Protein AF-A0A914YSK0-F1 (afdb_monomer_lite)

Secondary structure (DSSP, 8-state):
-PPP--S------TTSHHHHHHHHHHHHHHHHHIIIIIHHHHHHHSTT--HHHHHHH-S-------TTTSPP-PPPTT----------HHHHHTTT--HHHHHHHT-TT-S-EEEEE--SS--GGGS-HHHHHHHHHHHHT-TTSEEEEE-SSSPPS---TTEEEES---HHHHHTSTTEEEEEE---HHHHHHHHHTT--EEE---STTHHHHHHHHHHTTSEEE--TTT--HHHHHHHHHT--

Structure (mmCIF, N/CA/C/O backbone):
data_AF-A0A914YSK0-F1
#
_entry.id   AF-A0A914YSK0-F1
#
loop_
_atom_site.group_PDB
_atom_site.id
_atom_site.type_symbol
_atom_site.label_atom_id
_atom_site.label_alt_id
_atom_site.label_comp_id
_atom_site.label_asym_id
_atom_site.label_entity_id
_atom_site.label_seq_id
_atom_site.pdbx_PDB_ins_code
_atom_site.Cartn_x
_atom_site.Cartn_y
_atom_site.Cartn_z
_atom_site.occupancy
_atom_site.B_iso_or_equiv
_atom_site.auth_seq_id
_atom_site.auth_comp_id
_atom_site.auth_asym_id
_atom_site.auth_atom_id
_atom_site.pdbx_PDB_model_num
ATOM 1 N N . MET A 1 1 ? -20.422 -3.270 -6.408 1.00 36.59 1 MET A N 1
ATOM 2 C CA . MET A 1 1 ? -19.528 -2.720 -7.447 1.00 36.59 1 MET A CA 1
ATOM 3 C C . MET A 1 1 ? -20.382 -1.898 -8.394 1.00 36.59 1 MET A C 1
ATOM 5 O O . MET A 1 1 ? -21.322 -2.448 -8.953 1.00 36.59 1 MET A O 1
ATOM 9 N N . GLY A 1 2 ? -20.148 -0.587 -8.476 1.00 32.75 2 GLY A N 1
ATOM 10 C CA . GLY A 1 2 ? -20.774 0.246 -9.508 1.00 32.75 2 GLY A CA 1
ATOM 11 C C . GLY A 1 2 ? -20.190 -0.074 -10.890 1.00 32.75 2 GLY A C 1
ATOM 12 O O . GLY A 1 2 ? -19.139 -0.718 -10.956 1.00 32.75 2 GLY A O 1
ATOM 13 N N . PRO A 1 3 ? -20.854 0.330 -11.986 1.00 29.05 3 PRO A N 1
ATOM 14 C CA . PRO A 1 3 ? -20.294 0.174 -13.320 1.00 29.05 3 PRO A CA 1
ATOM 15 C C . PRO A 1 3 ? -18.962 0.925 -13.407 1.00 29.05 3 PRO A C 1
ATOM 17 O O . PRO A 1 3 ? -18.847 2.067 -12.959 1.00 29.05 3 PRO A O 1
ATOM 20 N N . ILE A 1 4 ? -17.954 0.256 -13.968 1.00 39.31 4 ILE A N 1
ATOM 21 C CA . ILE A 1 4 ? -16.686 0.867 -14.372 1.00 39.31 4 ILE A CA 1
ATOM 22 C C . ILE A 1 4 ? -17.043 2.077 -15.251 1.00 39.31 4 ILE A C 1
ATOM 24 O O . ILE A 1 4 ? -17.824 1.892 -16.189 1.00 39.31 4 ILE A O 1
ATOM 28 N N . PRO A 1 5 ? -16.543 3.296 -14.966 1.00 33.50 5 PRO A N 1
ATOM 29 C CA . PRO A 1 5 ? -16.876 4.471 -15.759 1.00 33.50 5 PRO A CA 1
ATOM 30 C C . PRO A 1 5 ? -16.541 4.221 -17.229 1.00 33.50 5 PRO A C 1
ATOM 32 O O . PRO A 1 5 ? -15.383 4.027 -17.600 1.00 33.50 5 PRO A O 1
ATOM 35 N N . SER A 1 6 ? -17.570 4.192 -18.068 1.00 42.53 6 SER A N 1
ATOM 36 C CA . SER A 1 6 ? -17.430 4.134 -19.512 1.00 42.53 6 SER A CA 1
ATOM 37 C C . SER A 1 6 ? -17.257 5.554 -20.033 1.00 42.53 6 SER A C 1
ATOM 39 O O . SER A 1 6 ? -18.239 6.144 -20.455 1.00 42.53 6 SER A O 1
ATOM 41 N N . GLU A 1 7 ? -16.051 6.122 -19.973 1.00 40.47 7 GLU A N 1
ATOM 42 C CA . GLU A 1 7 ? -15.646 7.199 -20.891 1.00 40.47 7 GLU A CA 1
ATOM 43 C C . GLU A 1 7 ? -14.148 7.540 -20.780 1.00 40.47 7 GLU A C 1
ATOM 45 O O . GLU A 1 7 ? -13.589 7.647 -19.694 1.00 40.47 7 GLU A O 1
ATOM 50 N N . SER A 1 8 ? -13.530 7.672 -21.962 1.00 38.69 8 SER A N 1
ATOM 51 C CA . SER A 1 8 ? -12.119 7.960 -22.288 1.00 38.69 8 SER A CA 1
ATOM 52 C C . SER A 1 8 ? -11.059 6.915 -21.912 1.00 38.69 8 SER A C 1
ATOM 54 O O . SER A 1 8 ? -10.026 7.230 -21.322 1.00 38.69 8 SER A O 1
ATOM 56 N N . THR A 1 9 ? -11.243 5.662 -22.318 1.00 45.12 9 THR A N 1
ATOM 57 C CA . THR A 1 9 ? -10.133 4.706 -22.327 1.00 45.12 9 THR A CA 1
ATOM 58 C C . THR A 1 9 ? -9.352 4.795 -23.642 1.00 45.12 9 THR A C 1
ATOM 60 O O . THR A 1 9 ? -9.536 4.006 -24.571 1.00 45.12 9 THR A O 1
ATOM 63 N N . ASP A 1 10 ? -8.426 5.755 -23.717 1.00 50.03 10 ASP A N 1
ATOM 64 C CA . ASP A 1 10 ? -7.302 5.714 -24.664 1.00 50.03 10 ASP A CA 1
ATOM 65 C C . ASP A 1 10 ? -6.327 4.592 -24.252 1.00 50.03 10 ASP A C 1
ATOM 67 O O . ASP A 1 10 ? -5.199 4.805 -23.798 1.00 50.03 10 ASP A O 1
ATOM 71 N N . PHE A 1 11 ? -6.796 3.347 -24.351 1.00 59.34 11 PHE A N 1
ATOM 72 C CA . PHE A 1 11 ? -5.918 2.185 -24.370 1.00 59.34 11 PHE A CA 1
ATOM 73 C C . PHE A 1 11 ? -5.111 2.201 -25.668 1.00 59.34 11 PHE A C 1
ATOM 75 O O . PHE A 1 11 ? -5.632 2.568 -26.723 1.00 59.34 11 PHE A O 1
ATOM 82 N N . TYR A 1 12 ? -3.846 1.788 -25.577 1.00 57.53 12 TYR A N 1
ATOM 83 C CA . TYR A 1 12 ? -2.952 1.635 -26.721 1.00 57.53 12 TYR A CA 1
ATOM 84 C C . TYR A 1 12 ? -3.636 0.825 -27.831 1.00 57.53 12 TYR A C 1
ATOM 86 O O . TYR A 1 12 ? -4.081 -0.303 -27.602 1.00 57.53 12 TYR A O 1
ATOM 94 N N . LYS A 1 13 ? -3.726 1.395 -29.037 1.00 68.25 13 LYS A N 1
ATOM 95 C CA . LYS A 1 13 ? -4.265 0.718 -30.219 1.00 68.25 13 LYS A CA 1
ATOM 96 C C . LYS A 1 13 ? -3.113 0.411 -31.173 1.00 68.25 13 LYS A C 1
ATOM 98 O O . LYS A 1 13 ? -2.680 1.314 -31.888 1.00 68.25 13 LYS A O 1
ATOM 103 N N . PRO A 1 14 ? -2.660 -0.854 -31.284 1.00 67.19 14 PRO A N 1
ATOM 104 C CA . PRO A 1 14 ? -1.522 -1.210 -32.135 1.00 67.19 14 PRO A CA 1
ATOM 105 C C . PRO A 1 14 ? -1.744 -0.875 -33.613 1.00 67.19 14 PRO A C 1
ATOM 107 O O . PRO A 1 14 ? -0.781 -0.722 -34.356 1.00 67.19 14 PRO A O 1
ATOM 110 N N . SER A 1 15 ? -2.994 -0.715 -34.060 1.00 76.25 15 SER A N 1
ATOM 111 C CA . SER A 1 15 ? -3.331 -0.261 -35.413 1.00 76.25 15 SER A CA 1
ATOM 112 C C . SER A 1 15 ? -2.999 1.217 -35.663 1.00 76.25 15 SER A C 1
ATOM 114 O O . SER A 1 15 ? -2.690 1.585 -36.799 1.00 76.25 15 SER A O 1
ATOM 116 N N . LYS A 1 16 ? -2.979 2.064 -34.628 1.00 83.44 16 LYS A N 1
ATOM 117 C CA . LYS A 1 16 ? -2.664 3.491 -34.742 1.00 83.44 16 LYS A CA 1
ATOM 118 C C . LYS A 1 16 ? -1.154 3.718 -34.781 1.00 83.44 16 LYS A C 1
ATOM 120 O O . LYS A 1 16 ? -0.419 3.294 -33.898 1.00 83.44 16 LYS A O 1
ATOM 125 N N . PHE A 1 17 ? -0.693 4.442 -35.798 1.00 85.25 17 PHE A N 1
ATOM 126 C CA . PHE A 1 17 ? 0.726 4.770 -35.961 1.00 85.25 17 PHE A CA 1
ATOM 127 C C . PHE A 1 17 ? 1.299 5.564 -34.779 1.00 85.25 17 PHE A C 1
ATOM 129 O O . PHE A 1 17 ? 2.361 5.214 -34.276 1.00 85.25 17 PHE A O 1
ATOM 136 N N . PHE A 1 18 ? 0.592 6.598 -34.315 1.00 83.50 18 PHE A N 1
ATOM 137 C CA . PHE A 1 18 ? 1.086 7.451 -33.233 1.00 83.50 18 PHE A CA 1
ATOM 138 C C . PHE A 1 18 ? 1.189 6.713 -31.895 1.00 83.50 18 PHE A C 1
ATOM 140 O O . PHE A 1 18 ? 2.172 6.906 -31.190 1.00 83.50 18 PHE A O 1
ATOM 147 N N . ASP A 1 19 ? 0.263 5.802 -31.590 1.00 74.56 19 ASP A N 1
ATOM 148 C CA . ASP A 1 19 ? 0.350 4.949 -30.398 1.00 74.56 19 ASP A CA 1
ATOM 149 C C . ASP A 1 19 ? 1.608 4.064 -30.452 1.00 74.56 19 ASP A C 1
ATOM 151 O O . ASP A 1 19 ? 2.325 3.943 -29.458 1.00 74.56 19 ASP A O 1
ATOM 155 N N . ARG A 1 20 ? 1.933 3.496 -31.627 1.00 81.00 20 ARG A N 1
ATOM 156 C CA . ARG A 1 20 ? 3.181 2.736 -31.829 1.00 81.00 20 ARG A CA 1
ATOM 157 C C . ARG A 1 20 ? 4.425 3.611 -31.677 1.00 81.00 20 ARG A C 1
ATOM 159 O O . ARG A 1 20 ? 5.399 3.166 -31.080 1.00 81.00 20 ARG A O 1
ATOM 166 N N . LEU A 1 21 ? 4.397 4.835 -32.203 1.00 80.88 21 LEU A N 1
ATOM 167 C CA . LEU A 1 21 ? 5.518 5.771 -32.108 1.00 80.88 21 LEU A CA 1
ATOM 168 C C . LEU A 1 21 ? 5.779 6.199 -30.656 1.00 80.88 21 LEU A C 1
ATOM 170 O O . LEU A 1 21 ? 6.931 6.229 -30.232 1.00 80.88 21 LEU A O 1
ATOM 174 N N . ILE A 1 22 ? 4.719 6.476 -29.891 1.00 79.19 22 ILE A N 1
ATOM 175 C CA . ILE A 1 22 ? 4.814 6.790 -28.460 1.00 79.19 22 ILE A CA 1
ATOM 176 C C . ILE A 1 22 ? 5.426 5.604 -27.712 1.00 79.19 22 ILE A C 1
ATOM 178 O O . ILE A 1 22 ? 6.444 5.783 -27.049 1.00 79.19 22 ILE A O 1
ATOM 182 N N . ALA A 1 23 ? 4.889 4.394 -27.892 1.00 71.56 23 ALA A N 1
ATOM 183 C CA . ALA A 1 23 ? 5.420 3.198 -27.238 1.00 71.56 23 ALA A CA 1
ATOM 184 C C . ALA A 1 23 ? 6.899 2.941 -27.587 1.00 71.56 23 ALA A C 1
ATOM 186 O O . ALA A 1 23 ? 7.692 2.621 -26.705 1.00 71.56 23 ALA A O 1
ATOM 187 N N . PHE A 1 24 ? 7.296 3.137 -28.852 1.00 80.50 24 PHE A N 1
ATOM 188 C CA . PHE A 1 24 ? 8.701 3.052 -29.262 1.00 80.50 24 PHE A CA 1
ATOM 189 C C . PHE A 1 24 ? 9.572 4.085 -28.536 1.00 80.50 24 PHE A C 1
ATOM 191 O O . PHE A 1 24 ? 10.636 3.743 -28.027 1.00 80.50 24 PHE A O 1
ATOM 198 N N . SER A 1 25 ? 9.123 5.341 -28.459 1.00 81.19 25 SER A N 1
ATOM 199 C CA . SER A 1 25 ? 9.874 6.401 -27.779 1.00 81.19 25 SER A CA 1
ATOM 200 C C . SER A 1 25 ? 10.015 6.153 -26.274 1.00 81.19 25 SER A C 1
ATOM 202 O O . SER A 1 25 ? 11.099 6.342 -25.729 1.00 81.19 25 SER A O 1
ATOM 204 N N . GLU A 1 26 ? 8.955 5.672 -25.617 1.00 78.12 26 GLU A N 1
ATOM 205 C CA . GLU A 1 26 ? 8.978 5.295 -24.202 1.00 78.12 26 GLU A CA 1
ATOM 206 C C . GLU A 1 26 ? 9.967 4.150 -23.962 1.00 78.12 26 GLU A C 1
ATOM 208 O O . GLU A 1 26 ? 10.811 4.255 -23.072 1.00 78.12 26 GLU A O 1
ATOM 213 N N . ASN A 1 27 ? 9.933 3.109 -24.801 1.00 77.88 27 ASN A N 1
ATOM 214 C CA . ASN A 1 27 ? 10.857 1.982 -24.705 1.00 77.88 27 ASN A CA 1
ATOM 215 C C . ASN A 1 27 ? 12.315 2.402 -24.944 1.00 77.88 27 ASN A C 1
ATOM 217 O O . ASN A 1 27 ? 13.201 1.993 -24.201 1.00 77.88 27 ASN A O 1
ATOM 221 N N . TYR A 1 28 ? 12.572 3.264 -25.931 1.00 83.56 28 TYR A N 1
ATOM 222 C CA . TYR A 1 28 ? 13.919 3.771 -26.187 1.00 83.56 28 TYR A CA 1
ATOM 223 C C . TYR A 1 28 ? 14.470 4.559 -24.992 1.00 83.56 28 TYR A C 1
ATOM 225 O O . TYR A 1 28 ? 15.621 4.369 -24.601 1.00 83.56 28 TYR A O 1
ATOM 233 N N . ILE A 1 29 ? 13.648 5.424 -24.387 1.00 83.88 29 ILE A N 1
ATOM 234 C CA . ILE A 1 29 ? 14.026 6.169 -23.179 1.00 83.88 29 ILE A CA 1
ATOM 235 C C . ILE A 1 29 ? 14.312 5.203 -22.026 1.00 83.88 29 ILE A C 1
ATOM 237 O O . ILE A 1 29 ? 15.294 5.390 -21.312 1.00 83.88 29 ILE A O 1
ATOM 241 N N . GLU A 1 30 ? 13.487 4.174 -21.844 1.00 77.94 30 GLU A N 1
ATOM 242 C CA . GLU A 1 30 ? 13.679 3.167 -20.800 1.00 77.94 30 GLU A CA 1
ATOM 243 C C . GLU A 1 30 ? 14.998 2.403 -20.971 1.00 77.94 30 GLU A C 1
ATOM 245 O O . GLU A 1 30 ? 15.783 2.343 -20.025 1.00 77.94 30 GLU A O 1
ATOM 250 N N . VAL A 1 31 ? 15.281 1.890 -22.173 1.00 80.44 31 VAL A N 1
ATOM 251 C CA . VAL A 1 31 ? 16.539 1.189 -22.484 1.00 80.44 31 VAL A CA 1
ATOM 252 C C . VAL A 1 31 ? 17.733 2.115 -22.271 1.00 80.44 31 VAL A C 1
ATOM 254 O O . VAL A 1 31 ? 18.695 1.741 -21.603 1.00 80.44 31 VAL A O 1
ATOM 257 N N . PHE A 1 32 ? 17.649 3.358 -22.751 1.00 88.44 32 PHE A N 1
ATOM 258 C CA . PHE A 1 32 ? 18.702 4.345 -22.544 1.00 88.44 32 PHE A CA 1
ATOM 259 C C . PHE A 1 32 ? 18.961 4.603 -21.052 1.00 88.44 32 PHE A C 1
ATOM 261 O O . PHE A 1 32 ? 20.107 4.580 -20.609 1.00 88.44 32 PHE A O 1
ATOM 268 N N . LEU A 1 33 ? 17.913 4.821 -20.254 1.00 84.38 33 LEU A N 1
ATOM 269 C CA . LEU A 1 33 ? 18.051 5.022 -18.810 1.00 84.38 33 LEU A CA 1
ATOM 270 C C . LEU A 1 33 ? 18.601 3.772 -18.110 1.00 84.38 33 LEU A C 1
ATOM 272 O O . LEU A 1 33 ? 19.398 3.894 -17.177 1.00 84.38 33 LEU A O 1
ATOM 276 N N . MET A 1 34 ? 18.214 2.576 -18.548 1.00 80.81 34 MET A N 1
ATOM 277 C CA . MET A 1 34 ? 18.746 1.335 -17.993 1.00 80.81 34 MET A CA 1
ATOM 278 C C . MET A 1 34 ? 20.243 1.197 -18.260 1.00 80.81 34 MET A C 1
ATOM 280 O O . MET A 1 34 ? 21.009 1.038 -17.309 1.00 80.81 34 MET A O 1
ATOM 284 N N . ASP A 1 35 ? 20.672 1.343 -19.510 1.00 82.75 35 ASP A N 1
ATOM 285 C CA . ASP A 1 35 ? 22.066 1.128 -19.906 1.00 82.75 35 ASP A CA 1
ATOM 286 C C . ASP A 1 35 ? 23.006 2.222 -19.392 1.00 82.75 35 ASP A C 1
ATOM 288 O O . ASP A 1 35 ? 24.129 1.938 -18.976 1.00 82.75 35 ASP A O 1
ATOM 292 N N . TRP A 1 36 ? 22.553 3.478 -19.384 1.00 84.50 36 TRP A N 1
ATOM 293 C CA . TRP A 1 36 ? 23.420 4.623 -19.093 1.00 84.50 36 TRP A CA 1
ATOM 294 C C . TRP A 1 36 ? 23.329 5.132 -17.658 1.00 84.50 36 TRP A C 1
ATOM 296 O O . TRP A 1 36 ? 24.197 5.892 -17.232 1.00 84.50 36 TRP A O 1
ATOM 306 N N . TRP A 1 37 ? 22.301 4.739 -16.903 1.00 81.88 37 TRP A N 1
ATOM 307 C CA . TRP A 1 37 ? 22.117 5.173 -15.516 1.00 81.88 37 TRP A CA 1
ATOM 308 C C . TRP A 1 37 ? 21.979 4.003 -14.545 1.00 81.88 37 TRP A C 1
ATOM 310 O O . TRP A 1 37 ? 22.743 3.916 -13.585 1.00 81.88 37 TRP A O 1
ATOM 320 N N . VAL A 1 38 ? 21.027 3.094 -14.766 1.00 80.31 38 VAL A N 1
ATOM 321 C CA . VAL A 1 38 ? 20.712 2.051 -13.774 1.00 80.31 38 VAL A CA 1
ATOM 322 C C . VAL A 1 38 ? 21.810 0.991 -13.694 1.00 80.31 38 VAL A C 1
ATOM 324 O O . VAL A 1 38 ? 22.302 0.708 -12.602 1.00 80.31 38 VAL A O 1
ATOM 327 N N . MET A 1 39 ? 22.229 0.430 -14.828 1.00 80.00 39 MET A N 1
ATOM 328 C CA . MET A 1 39 ? 23.238 -0.632 -14.895 1.00 80.00 39 MET A CA 1
ATOM 329 C C . MET A 1 39 ? 24.609 -0.184 -14.355 1.00 80.00 39 MET A C 1
ATOM 331 O O . MET A 1 39 ? 25.182 -0.920 -13.548 1.00 80.00 39 MET A O 1
ATOM 335 N N . PRO A 1 40 ? 25.111 1.032 -14.663 1.00 83.88 40 PRO A N 1
ATOM 336 C CA . PRO A 1 40 ? 26.321 1.565 -14.037 1.00 83.88 40 PRO A CA 1
ATOM 337 C C . PRO A 1 40 ? 26.203 1.752 -12.521 1.00 83.88 40 PRO A C 1
ATOM 339 O O . PRO A 1 40 ? 27.196 1.621 -11.807 1.00 83.88 40 PRO A O 1
ATOM 342 N N . MET A 1 41 ? 25.001 2.043 -12.007 1.00 81.50 41 MET A N 1
ATOM 343 C CA . MET A 1 41 ? 24.773 2.185 -10.568 1.00 81.50 41 MET A CA 1
ATOM 344 C C . MET A 1 41 ? 24.485 0.860 -9.845 1.00 81.50 41 MET A C 1
ATOM 346 O O . MET A 1 41 ? 24.582 0.806 -8.617 1.00 81.50 41 MET A O 1
ATOM 350 N N . ALA A 1 42 ? 24.159 -0.217 -10.564 1.00 78.88 42 ALA A N 1
ATOM 351 C CA . ALA A 1 42 ? 23.799 -1.508 -9.978 1.00 78.88 42 ALA A CA 1
ATOM 352 C C . ALA A 1 42 ? 24.819 -2.042 -8.945 1.00 78.88 42 ALA A C 1
ATOM 354 O O . ALA A 1 42 ? 24.372 -2.495 -7.889 1.00 78.88 42 ALA A O 1
ATOM 355 N N . PRO A 1 43 ? 26.153 -1.926 -9.136 1.00 80.62 43 PRO A N 1
ATOM 356 C CA . PRO A 1 43 ? 27.132 -2.401 -8.152 1.00 80.62 43 PRO A CA 1
ATOM 357 C C . PRO A 1 43 ? 27.045 -1.714 -6.782 1.00 80.62 43 PRO A C 1
ATOM 359 O O . PRO A 1 43 ? 27.435 -2.310 -5.780 1.00 80.62 43 PRO A O 1
ATOM 362 N N . TYR A 1 44 ? 26.529 -0.480 -6.715 1.00 81.00 44 TYR A N 1
ATOM 363 C CA . TYR A 1 44 ? 26.359 0.249 -5.454 1.00 81.00 44 TYR A CA 1
ATOM 364 C C . TYR A 1 44 ? 25.165 -0.262 -4.644 1.00 81.00 44 TYR A C 1
ATOM 366 O O . TYR A 1 44 ? 25.201 -0.246 -3.415 1.00 81.00 44 TYR A O 1
ATOM 374 N N . PHE A 1 45 ? 24.111 -0.719 -5.323 1.00 74.19 45 PHE A N 1
ATOM 375 C CA . PHE A 1 45 ? 22.889 -1.216 -4.687 1.00 74.19 45 PHE A CA 1
ATOM 376 C C . PHE A 1 45 ? 22.893 -2.738 -4.496 1.00 74.19 45 PHE A C 1
ATOM 378 O O . PHE A 1 45 ? 22.255 -3.241 -3.574 1.00 74.19 45 PHE A O 1
ATOM 385 N N . LEU A 1 46 ? 23.620 -3.466 -5.348 1.00 77.88 46 LEU A N 1
ATOM 386 C CA . LEU A 1 46 ? 23.737 -4.924 -5.357 1.00 77.88 46 LEU A CA 1
ATOM 387 C C . LEU A 1 46 ? 25.219 -5.335 -5.427 1.00 77.88 46 LEU A C 1
ATOM 389 O O . LEU A 1 46 ? 25.682 -5.853 -6.450 1.00 77.88 46 LEU A O 1
ATOM 393 N N . PRO A 1 47 ? 25.994 -5.103 -4.352 1.00 78.31 47 PRO A N 1
ATOM 394 C CA . PRO A 1 47 ? 27.412 -5.429 -4.343 1.00 78.31 47 PRO A CA 1
ATOM 395 C C . PRO A 1 47 ? 27.626 -6.927 -4.591 1.00 78.31 47 PRO A C 1
ATOM 397 O O . PRO A 1 47 ? 27.039 -7.778 -3.924 1.00 78.31 47 PRO A O 1
ATOM 400 N N . GLY A 1 48 ? 28.473 -7.247 -5.572 1.00 80.81 48 GLY A N 1
ATOM 401 C CA . GLY A 1 48 ? 28.777 -8.623 -5.981 1.00 80.81 48 GLY A CA 1
ATOM 402 C C . GLY A 1 48 ? 27.866 -9.196 -7.071 1.00 80.81 48 GLY A C 1
ATOM 403 O O . GLY A 1 48 ? 28.150 -10.282 -7.576 1.00 80.81 48 GLY A O 1
ATOM 404 N N . VAL A 1 49 ? 26.820 -8.475 -7.488 1.00 78.75 49 VAL A N 1
ATOM 405 C CA . VAL A 1 49 ? 25.992 -8.858 -8.638 1.00 78.75 49 VAL A CA 1
ATOM 406 C C . VAL A 1 49 ? 26.557 -8.219 -9.904 1.00 78.75 49 VAL A C 1
ATOM 408 O O . VAL A 1 49 ? 26.612 -6.999 -10.028 1.00 78.75 49 VAL A O 1
ATOM 411 N N . ASN A 1 50 ? 26.967 -9.049 -10.865 1.00 80.62 50 ASN A N 1
ATOM 412 C CA . ASN A 1 50 ? 27.297 -8.604 -12.217 1.00 80.62 50 ASN A CA 1
ATOM 413 C C . ASN A 1 50 ? 26.134 -8.974 -13.144 1.00 80.62 50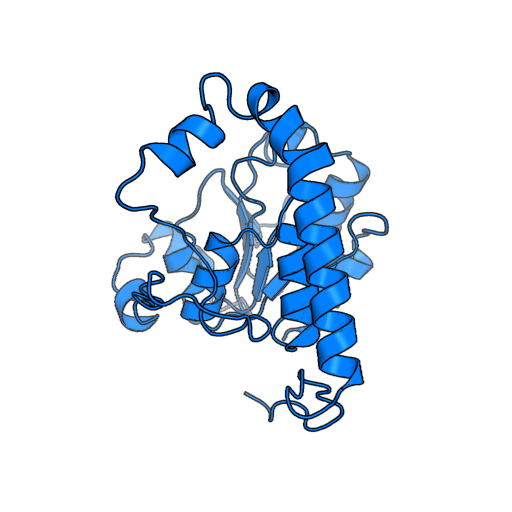 ASN A C 1
ATOM 415 O O . ASN A 1 50 ? 25.897 -10.154 -13.407 1.00 80.62 50 ASN A O 1
ATOM 419 N N . MET A 1 51 ? 25.413 -7.958 -13.616 1.00 77.00 51 MET A N 1
ATOM 420 C CA . MET A 1 51 ? 24.226 -8.141 -14.447 1.00 77.00 51 MET A CA 1
ATOM 421 C C . MET A 1 51 ? 24.556 -8.699 -15.836 1.00 77.00 51 MET A C 1
ATOM 423 O O . MET A 1 51 ? 23.831 -9.557 -16.321 1.00 77.00 51 MET A O 1
ATOM 427 N N . GLU A 1 52 ? 25.669 -8.298 -16.454 1.00 78.25 52 GLU A N 1
ATOM 428 C CA . GLU A 1 52 ? 26.110 -8.854 -17.742 1.00 78.25 52 GLU A CA 1
ATOM 429 C C . GLU A 1 52 ? 26.404 -10.353 -17.611 1.00 78.25 52 GLU A C 1
ATOM 431 O O . GLU A 1 52 ? 25.901 -11.173 -18.378 1.00 78.25 52 GLU A O 1
ATOM 436 N N . ARG A 1 53 ? 27.135 -10.741 -16.559 1.00 83.06 53 ARG A N 1
ATOM 437 C CA . ARG A 1 53 ? 27.385 -12.149 -16.226 1.00 83.06 53 ARG A CA 1
ATOM 438 C C . ARG A 1 53 ? 26.090 -12.902 -15.923 1.00 83.06 53 ARG A C 1
ATOM 440 O O . ARG A 1 53 ? 25.984 -14.079 -16.255 1.00 83.06 53 ARG A O 1
ATOM 447 N N . HIS A 1 54 ? 25.132 -12.254 -15.263 1.00 82.56 54 HIS A N 1
ATOM 448 C CA . HIS A 1 54 ? 23.823 -12.837 -14.998 1.00 82.56 54 HIS A CA 1
ATOM 449 C C . HIS A 1 54 ? 23.090 -13.135 -16.310 1.00 82.56 54 HIS A C 1
ATOM 451 O O . HIS A 1 54 ? 22.725 -14.281 -16.531 1.00 82.56 54 HIS A O 1
ATOM 457 N N . TYR A 1 55 ? 22.960 -12.160 -17.210 1.00 79.62 55 TYR A N 1
ATOM 458 C CA . TYR A 1 55 ? 22.245 -12.343 -18.476 1.00 79.62 55 TYR A CA 1
ATOM 459 C C . TYR A 1 55 ? 22.948 -13.289 -19.458 1.00 79.62 55 TYR A C 1
ATOM 461 O O . TYR A 1 55 ? 22.276 -13.972 -20.220 1.00 79.62 55 TYR A O 1
ATOM 469 N N . THR A 1 56 ? 24.280 -13.372 -19.428 1.00 85.81 56 THR A N 1
ATOM 470 C CA . THR A 1 56 ? 25.054 -14.275 -20.305 1.00 85.81 56 THR A CA 1
ATOM 471 C C . THR A 1 56 ? 25.090 -15.725 -19.824 1.00 85.81 56 THR A C 1
ATOM 473 O O . THR A 1 56 ? 25.163 -16.630 -20.651 1.00 85.81 56 THR A O 1
ATOM 476 N N . ASN A 1 57 ? 25.036 -15.967 -18.508 1.00 89.12 57 ASN A N 1
ATOM 477 C CA . ASN A 1 57 ? 25.150 -17.317 -17.941 1.00 89.12 57 ASN A CA 1
ATOM 478 C C . ASN A 1 57 ? 23.828 -17.890 -17.412 1.00 89.12 57 ASN A C 1
ATOM 480 O O . ASN A 1 57 ? 23.772 -19.079 -17.091 1.00 89.12 57 ASN A O 1
ATOM 484 N N . ALA A 1 58 ? 22.787 -17.072 -17.237 1.00 87.06 58 ALA A N 1
ATOM 485 C CA . ALA A 1 58 ? 21.496 -17.561 -16.773 1.00 87.06 58 ALA A CA 1
ATOM 486 C C . ALA A 1 58 ? 20.813 -18.375 -17.876 1.00 87.06 58 ALA A C 1
ATOM 488 O O . ALA A 1 58 ? 20.573 -17.884 -18.972 1.00 87.06 58 ALA A O 1
ATOM 489 N N . TYR A 1 59 ? 20.463 -19.622 -17.559 1.00 88.31 59 TYR A N 1
ATOM 490 C CA . TYR A 1 59 ? 19.645 -20.459 -18.440 1.00 88.31 59 TYR A CA 1
ATOM 491 C C . TYR A 1 59 ? 18.149 -20.117 -18.320 1.00 88.31 59 TYR A C 1
ATOM 493 O O . TYR A 1 59 ? 17.409 -20.195 -19.293 1.00 88.31 59 TYR A O 1
ATOM 501 N N . PHE A 1 60 ? 17.711 -19.694 -17.127 1.00 87.31 60 PHE A N 1
ATOM 502 C CA . PHE A 1 60 ? 16.374 -19.158 -16.870 1.00 87.31 60 PHE A CA 1
ATOM 503 C C . PHE A 1 60 ? 16.450 -17.981 -15.901 1.00 87.31 60 PHE A C 1
ATOM 505 O O . PHE A 1 60 ? 17.187 -18.033 -14.911 1.00 87.31 60 PHE A O 1
ATOM 512 N N . THR A 1 61 ? 15.611 -16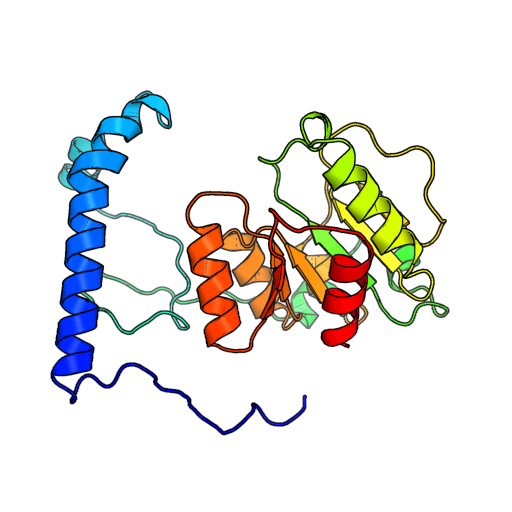.974 -16.137 1.00 84.44 61 THR A N 1
ATOM 513 C CA . THR A 1 61 ? 15.398 -15.851 -15.220 1.00 84.44 61 THR A CA 1
ATOM 514 C C . THR A 1 61 ? 13.964 -15.887 -14.714 1.00 84.44 61 THR A C 1
ATOM 516 O O . THR A 1 61 ? 13.016 -15.850 -15.495 1.00 84.44 61 THR A O 1
ATOM 519 N N . PHE A 1 62 ? 13.798 -15.951 -13.394 1.00 85.38 62 PHE A N 1
ATOM 520 C CA . PHE A 1 62 ? 12.485 -15.901 -12.758 1.00 85.38 62 PHE A CA 1
ATOM 521 C C . PHE A 1 62 ? 12.193 -14.469 -12.329 1.00 85.38 62 PHE A C 1
ATOM 523 O O . PHE A 1 62 ? 12.851 -13.930 -11.440 1.00 85.38 62 PHE A O 1
ATOM 530 N N . GLY A 1 63 ? 11.208 -13.857 -12.980 1.00 81.00 63 GLY A N 1
ATOM 531 C CA . GLY A 1 63 ? 10.749 -12.509 -12.680 1.00 81.00 63 GLY A CA 1
ATOM 532 C C . GLY A 1 63 ? 9.321 -12.515 -12.161 1.00 81.00 63 GLY A C 1
ATOM 533 O O . GLY A 1 63 ? 8.480 -13.299 -12.604 1.00 81.00 63 GLY A O 1
ATOM 534 N N . GLU A 1 64 ? 9.030 -11.600 -11.245 1.00 79.75 64 GLU A N 1
ATOM 535 C CA . GLU A 1 64 ? 7.661 -11.302 -10.862 1.00 79.75 64 GLU A CA 1
ATOM 536 C C . GLU A 1 64 ? 7.200 -10.031 -11.584 1.00 79.75 64 GLU A C 1
ATOM 538 O O . GLU A 1 64 ? 7.893 -9.020 -11.571 1.00 79.75 64 GLU A O 1
ATOM 543 N N . HIS A 1 65 ? 6.030 -10.079 -12.220 1.00 75.44 65 HIS A N 1
ATOM 544 C CA . HIS A 1 65 ? 5.440 -8.945 -12.935 1.00 75.44 65 HIS A CA 1
ATOM 545 C C . HIS A 1 65 ? 3.909 -9.001 -12.846 1.00 75.44 65 HIS A C 1
ATOM 547 O O . HIS A 1 65 ? 3.344 -10.033 -12.471 1.00 75.44 65 HIS A O 1
ATOM 553 N N . ILE A 1 66 ? 3.235 -7.884 -13.128 1.00 71.25 66 ILE A N 1
ATOM 554 C CA . ILE A 1 66 ? 1.777 -7.854 -13.295 1.00 71.25 66 ILE A CA 1
ATOM 555 C C . ILE A 1 66 ? 1.488 -8.189 -14.759 1.00 71.25 66 ILE A C 1
ATOM 557 O O . ILE A 1 66 ? 1.691 -7.362 -15.640 1.00 71.25 66 ILE A O 1
ATOM 561 N N . ASP A 1 67 ? 1.044 -9.418 -14.997 1.00 63.91 67 ASP A N 1
ATOM 562 C CA . ASP A 1 67 ? 0.933 -10.056 -16.314 1.00 63.91 67 ASP A CA 1
ATOM 563 C C . ASP A 1 67 ? -0.232 -9.539 -17.168 1.00 63.91 67 ASP A C 1
ATOM 565 O O . ASP A 1 67 ? -0.163 -9.574 -18.389 1.00 63.91 67 ASP A O 1
ATOM 569 N N . ARG A 1 68 ? -1.314 -9.056 -16.548 1.00 62.50 68 ARG A N 1
ATOM 570 C CA . ARG A 1 68 ? -2.583 -8.785 -17.263 1.00 62.50 68 ARG A CA 1
ATOM 571 C C . ARG A 1 68 ? -3.075 -7.354 -17.223 1.00 62.50 68 ARG A C 1
ATOM 573 O O . ARG A 1 68 ? -4.167 -7.073 -17.708 1.00 62.50 68 ARG A O 1
ATOM 580 N N . LEU A 1 69 ? -2.311 -6.467 -16.604 1.00 62.88 69 LEU A N 1
ATOM 581 C CA . LEU A 1 69 ? -2.720 -5.078 -16.484 1.00 62.88 69 LEU A CA 1
ATOM 582 C C . LEU A 1 69 ? -1.814 -4.151 -17.308 1.00 62.88 69 LEU A C 1
ATOM 584 O O . LEU A 1 69 ? -2.322 -3.168 -17.817 1.00 62.88 69 LEU A O 1
ATOM 588 N N . GLY A 1 70 ? -0.538 -4.474 -17.547 1.00 60.94 70 GLY A N 1
ATOM 589 C CA . GLY A 1 70 ? 0.400 -3.593 -18.262 1.00 60.94 70 GLY A CA 1
ATOM 590 C C . GLY A 1 70 ? 0.005 -3.195 -19.696 1.00 60.94 70 GLY A C 1
ATOM 591 O O . GLY A 1 70 ? -0.869 -3.793 -20.324 1.00 60.94 70 GLY A O 1
ATOM 592 N N . ASN A 1 71 ? 0.682 -2.170 -20.231 1.00 61.16 71 ASN A N 1
ATOM 593 C CA . ASN A 1 71 ? 0.598 -1.866 -21.661 1.00 61.16 71 ASN A CA 1
ATOM 594 C C . ASN A 1 71 ? 1.044 -3.103 -22.464 1.00 61.16 71 ASN A C 1
ATOM 596 O O . ASN A 1 71 ? 1.972 -3.791 -22.034 1.00 61.16 71 ASN A O 1
ATOM 600 N N . PRO A 1 72 ? 0.431 -3.383 -23.624 1.00 65.31 72 PRO A N 1
ATOM 601 C CA . PRO A 1 72 ? 0.883 -4.476 -24.471 1.00 65.31 72 PRO A CA 1
ATOM 602 C C . PRO A 1 72 ? 2.329 -4.223 -24.907 1.00 65.31 72 PRO A C 1
ATOM 604 O O . PRO A 1 72 ? 2.655 -3.152 -25.423 1.00 65.31 72 PRO A O 1
ATOM 607 N N . MET A 1 73 ? 3.182 -5.216 -24.685 1.00 66.44 73 MET A N 1
ATOM 608 C CA . MET A 1 73 ? 4.588 -5.215 -25.079 1.00 66.44 73 MET A CA 1
ATOM 609 C C . MET A 1 73 ? 4.847 -6.390 -26.015 1.00 66.44 73 MET A C 1
ATOM 611 O O . MET A 1 73 ? 4.093 -7.363 -26.032 1.00 66.44 73 MET A O 1
ATOM 615 N N . THR A 1 74 ? 5.910 -6.300 -26.810 1.00 68.38 74 THR A N 1
ATOM 616 C CA . THR A 1 74 ? 6.358 -7.436 -27.615 1.00 68.38 74 THR A CA 1
ATOM 617 C C . THR A 1 74 ? 6.877 -8.525 -26.684 1.00 68.38 74 THR A C 1
ATOM 619 O O . THR A 1 74 ? 7.846 -8.311 -25.958 1.00 68.38 74 THR A O 1
ATOM 622 N N . GLU A 1 75 ? 6.247 -9.692 -26.721 1.00 71.31 75 GLU A N 1
ATOM 623 C CA . GLU A 1 75 ? 6.696 -10.870 -25.985 1.00 71.31 75 GLU A CA 1
ATOM 624 C C . GLU A 1 75 ? 7.566 -11.729 -26.909 1.00 71.31 75 GLU A C 1
ATOM 626 O O . GLU A 1 75 ? 7.158 -12.085 -28.018 1.00 71.31 75 GLU A O 1
ATOM 631 N N . GLY A 1 76 ? 8.796 -12.019 -26.480 1.00 76.44 76 GLY A N 1
ATOM 632 C CA . GLY A 1 76 ? 9.658 -12.977 -27.172 1.00 76.44 76 GLY A CA 1
ATOM 633 C C . GLY A 1 76 ? 9.159 -14.409 -26.973 1.00 76.44 76 GLY A C 1
ATOM 634 O O . GLY A 1 76 ? 8.492 -14.701 -25.982 1.00 76.44 76 GLY A O 1
ATOM 635 N N . SER A 1 77 ? 9.534 -15.324 -27.872 1.00 82.75 77 SER A N 1
ATOM 636 C CA . SER A 1 77 ? 9.215 -16.761 -27.749 1.00 82.75 77 SER A CA 1
ATOM 637 C C . SER A 1 77 ? 9.734 -17.397 -26.458 1.00 82.75 77 SER A C 1
ATOM 639 O O . SER A 1 77 ? 9.226 -18.430 -26.031 1.00 82.75 77 SER A O 1
ATOM 641 N N . ASP A 1 78 ? 10.734 -16.769 -25.844 1.00 84.38 78 ASP A N 1
ATOM 642 C CA . ASP A 1 78 ? 11.451 -17.289 -24.684 1.00 84.38 78 ASP A CA 1
ATOM 643 C C . ASP A 1 78 ? 10.830 -16.817 -23.353 1.00 84.38 78 ASP A C 1
ATOM 645 O O . ASP A 1 78 ? 11.298 -17.187 -22.275 1.00 84.38 78 ASP A O 1
ATOM 649 N N . LEU A 1 79 ? 9.759 -16.013 -23.407 1.00 84.06 79 LEU A N 1
ATOM 650 C CA . LEU A 1 79 ? 9.005 -15.584 -22.232 1.00 84.06 79 LEU A CA 1
ATOM 651 C C . LEU A 1 79 ? 7.882 -16.581 -21.923 1.00 84.06 79 LEU A C 1
ATOM 653 O O . LEU A 1 79 ? 6.926 -16.727 -22.681 1.00 84.06 79 LEU A O 1
ATOM 657 N N . ILE A 1 80 ? 7.958 -17.224 -20.756 1.00 84.94 80 ILE A N 1
ATOM 658 C CA . ILE A 1 80 ? 6.914 -18.135 -20.273 1.00 84.94 80 ILE A CA 1
ATOM 659 C C . ILE A 1 80 ? 6.128 -17.458 -19.150 1.00 84.94 80 ILE A C 1
ATOM 661 O O . ILE A 1 80 ? 6.610 -17.309 -18.024 1.00 84.94 80 ILE A O 1
ATOM 665 N N . LEU A 1 81 ? 4.881 -17.086 -19.443 1.00 80.38 81 LEU A N 1
ATOM 666 C CA . LEU A 1 81 ? 3.954 -16.539 -18.457 1.00 80.38 81 LEU A CA 1
ATOM 667 C C . LEU A 1 81 ? 3.288 -17.668 -17.663 1.00 80.38 81 LEU A C 1
ATOM 669 O O . LEU A 1 81 ? 2.413 -18.373 -18.158 1.00 80.38 81 LEU A O 1
ATOM 673 N N . VAL A 1 82 ? 3.672 -17.810 -16.394 1.00 80.75 82 VAL A N 1
ATOM 674 C CA . VAL A 1 82 ? 3.075 -18.797 -15.468 1.00 80.75 82 VAL A CA 1
ATOM 675 C C . VAL A 1 82 ? 1.753 -18.288 -14.860 1.00 80.75 82 VAL A C 1
ATOM 677 O O . VAL A 1 82 ? 1.041 -19.017 -14.171 1.00 80.75 82 VAL A O 1
ATOM 680 N N . GLY A 1 83 ? 1.383 -17.041 -15.161 1.00 75.00 83 GLY A N 1
ATOM 681 C CA . GLY A 1 83 ? 0.175 -16.388 -14.669 1.00 75.00 83 GLY A CA 1
ATOM 682 C C . GLY A 1 83 ? 0.254 -15.969 -13.199 1.00 75.00 83 GLY A C 1
ATOM 683 O O . GLY A 1 83 ? 1.194 -16.283 -12.465 1.00 75.00 83 GLY A O 1
ATOM 684 N N . SER A 1 84 ? -0.765 -15.238 -12.756 1.00 73.75 84 SER A N 1
ATOM 685 C CA . SER A 1 84 ? -0.899 -14.807 -11.363 1.00 73.75 84 SER A CA 1
ATOM 686 C C . SER A 1 84 ? -1.604 -15.864 -10.502 1.00 73.75 84 SER A C 1
ATOM 688 O O . SER A 1 84 ? -2.763 -16.207 -10.734 1.00 73.75 84 SER A O 1
ATOM 690 N N . ASN A 1 85 ? -0.928 -16.358 -9.459 1.00 75.62 85 ASN A N 1
ATOM 691 C CA . ASN A 1 85 ? -1.525 -17.272 -8.479 1.00 75.62 85 ASN A CA 1
ATOM 692 C C . ASN A 1 85 ? -2.259 -16.494 -7.372 1.00 75.62 85 ASN A C 1
ATOM 694 O O . ASN A 1 85 ? -1.712 -16.255 -6.292 1.00 75.62 85 ASN A O 1
ATOM 698 N N . CYS A 1 86 ? -3.505 -16.102 -7.638 1.00 75.69 86 CYS A N 1
ATOM 699 C CA . CYS A 1 86 ? -4.390 -15.549 -6.617 1.00 75.69 86 CYS A CA 1
ATOM 700 C C . CYS A 1 86 ? -5.104 -16.683 -5.873 1.00 75.69 86 CYS A C 1
ATOM 702 O O . CYS A 1 86 ? -6.001 -17.333 -6.410 1.00 75.69 86 CYS A O 1
ATOM 704 N N . LYS A 1 87 ? -4.747 -16.907 -4.605 1.00 68.69 87 LYS A N 1
ATOM 705 C CA . LYS A 1 87 ? -5.587 -17.723 -3.716 1.00 68.69 87 LYS A CA 1
ATOM 706 C C . LYS A 1 87 ? -6.891 -16.966 -3.463 1.00 68.69 87 LYS A C 1
ATOM 708 O O . LYS A 1 87 ? -6.833 -15.774 -3.171 1.00 68.69 87 LYS A O 1
ATOM 713 N N . SER A 1 88 ? -8.047 -17.634 -3.546 1.00 62.72 88 SER A N 1
ATOM 714 C CA . SER A 1 88 ? -9.328 -16.959 -3.291 1.00 62.72 88 SER A CA 1
ATOM 715 C C . SER A 1 88 ? -9.339 -16.363 -1.883 1.00 62.72 88 SER A C 1
ATOM 717 O O . SER A 1 88 ? -8.861 -17.008 -0.940 1.00 62.72 88 SER A O 1
ATOM 719 N N . ALA A 1 89 ? -9.934 -15.179 -1.718 1.00 59.75 89 ALA A N 1
ATOM 720 C CA . ALA A 1 89 ? -10.072 -14.540 -0.412 1.00 59.75 89 ALA A CA 1
ATOM 721 C C . ALA A 1 89 ? -10.682 -15.503 0.624 1.00 59.75 89 ALA A C 1
ATOM 723 O O . ALA A 1 89 ? -10.173 -15.623 1.730 1.00 59.75 89 ALA A O 1
ATOM 724 N N . SER A 1 90 ? -11.678 -16.309 0.244 1.00 56.94 90 SER A N 1
ATOM 725 C CA . SER A 1 90 ? -12.292 -17.336 1.099 1.00 56.94 90 SER A CA 1
ATOM 726 C C . SER A 1 90 ? -11.326 -18.450 1.540 1.00 56.94 90 SER A C 1
ATOM 728 O O . SER A 1 90 ? -11.354 -18.869 2.699 1.00 56.94 90 SER A O 1
ATOM 730 N N . SER A 1 91 ? -10.425 -18.904 0.666 1.00 60.03 91 SER A N 1
ATOM 731 C CA . SER A 1 91 ? -9.391 -19.890 1.015 1.00 60.03 91 SER A CA 1
ATOM 732 C C . SER A 1 91 ? -8.312 -19.315 1.946 1.00 60.03 91 SER A C 1
ATOM 734 O O . SER A 1 91 ? -7.782 -20.032 2.796 1.00 60.03 91 SER A O 1
ATOM 736 N N . VAL A 1 92 ? -8.031 -18.009 1.848 1.00 61.53 92 VAL A N 1
ATOM 737 C CA . VAL A 1 92 ? -7.035 -17.310 2.676 1.00 61.53 92 VAL A CA 1
ATOM 738 C C . VAL A 1 92 ? -7.610 -16.813 4.005 1.00 61.53 92 VAL A C 1
ATOM 740 O O . VAL A 1 92 ? -6.935 -16.893 5.026 1.00 61.53 92 VAL A O 1
ATOM 743 N N . VAL A 1 93 ? -8.872 -16.382 4.043 1.00 56.25 93 VAL A N 1
ATOM 744 C CA . VAL A 1 93 ? -9.600 -16.038 5.279 1.00 56.25 93 VAL A CA 1
ATOM 745 C C . VAL A 1 93 ? -9.694 -17.252 6.202 1.00 56.25 93 VAL A C 1
ATOM 747 O O . VAL A 1 93 ? -9.479 -17.140 7.413 1.00 56.25 93 VAL A O 1
ATOM 750 N N . ASN A 1 94 ? -9.932 -18.435 5.626 1.00 51.75 94 ASN A N 1
ATOM 751 C CA . ASN A 1 94 ? -9.880 -19.701 6.357 1.00 51.75 94 ASN A CA 1
ATOM 752 C C . ASN A 1 94 ? -8.444 -20.075 6.776 1.00 51.75 94 ASN A C 1
ATOM 754 O O . ASN A 1 94 ? -8.250 -20.739 7.798 1.00 51.75 94 ASN A O 1
ATOM 758 N N . ALA A 1 95 ? -7.423 -19.552 6.090 1.00 56.69 95 ALA A N 1
ATOM 759 C CA . ALA A 1 95 ? -6.023 -19.590 6.509 1.00 56.69 95 ALA A CA 1
ATOM 760 C C . ALA A 1 95 ? -5.686 -18.478 7.537 1.00 56.69 95 ALA A C 1
ATOM 762 O O . ALA A 1 95 ? -4.774 -17.676 7.370 1.00 56.69 95 ALA A O 1
ATOM 763 N N . LYS A 1 96 ? -6.404 -18.518 8.668 1.00 67.88 96 LYS A N 1
ATOM 764 C CA . LYS A 1 96 ? -5.962 -18.106 10.018 1.00 67.88 96 LYS A CA 1
ATOM 765 C C . LYS A 1 96 ? -5.476 -16.659 10.202 1.00 67.88 96 LYS A C 1
ATOM 767 O O . LYS A 1 96 ? -4.344 -16.421 10.623 1.00 67.88 96 LYS A O 1
ATOM 772 N N . LEU A 1 97 ? -6.392 -15.694 10.113 1.00 82.75 97 LEU A N 1
ATOM 773 C CA . LEU A 1 97 ? -6.261 -14.494 10.947 1.00 82.75 97 LEU A CA 1
ATOM 774 C C . LEU A 1 97 ? -6.305 -14.933 12.433 1.00 82.75 97 LEU A C 1
ATOM 776 O O . LEU A 1 97 ? -7.222 -15.660 12.829 1.00 82.75 97 LEU A O 1
ATOM 780 N N . SER A 1 98 ? -5.297 -14.586 13.247 1.00 88.06 98 SER A N 1
ATOM 781 C CA . SER A 1 98 ? -5.256 -15.009 14.662 1.00 88.06 98 SER A CA 1
ATOM 782 C C . SER A 1 98 ? -6.444 -14.432 15.446 1.00 88.06 98 SER A C 1
ATOM 784 O O . SER A 1 98 ? -7.035 -13.433 15.035 1.00 88.06 98 SER A O 1
ATOM 786 N N . LYS A 1 99 ? -6.794 -15.035 16.594 1.00 88.06 99 LYS A N 1
ATOM 787 C CA . LYS A 1 99 ? -7.908 -14.554 17.438 1.00 88.06 99 LYS A CA 1
ATOM 788 C C . LYS A 1 99 ? -7.778 -13.064 17.776 1.00 88.06 99 LYS A C 1
ATOM 790 O O . LYS A 1 99 ? -8.767 -12.346 17.736 1.00 88.06 99 LYS A O 1
ATOM 795 N N . GLU A 1 100 ? -6.562 -12.601 18.053 1.00 88.56 100 GLU A N 1
ATOM 796 C CA . GLU A 1 100 ? -6.279 -11.198 18.374 1.00 88.56 100 GLU A CA 1
ATOM 797 C C . GLU A 1 100 ? -6.627 -10.252 17.215 1.00 88.56 100 GLU A C 1
ATOM 799 O O . GLU A 1 100 ? -7.290 -9.236 17.410 1.00 88.56 100 GLU A O 1
ATOM 804 N N . TRP A 1 101 ? -6.204 -10.597 15.998 1.00 91.69 101 TRP A N 1
ATOM 805 C CA . TRP A 1 101 ? -6.493 -9.807 14.804 1.00 91.69 101 TRP A CA 1
ATOM 806 C C . TRP A 1 101 ? -7.982 -9.829 14.457 1.00 91.69 101 TRP A C 1
ATOM 808 O O . TRP A 1 101 ? -8.534 -8.785 14.120 1.00 91.69 101 TRP A O 1
ATOM 818 N N . LYS A 1 102 ? -8.642 -10.988 14.595 1.00 90.75 102 LYS A N 1
ATOM 819 C CA . LYS A 1 102 ? -10.088 -11.124 14.364 1.00 90.75 102 LYS A CA 1
ATOM 820 C C . LYS A 1 102 ? -10.897 -10.217 15.277 1.00 90.75 102 LYS A C 1
ATOM 822 O O . LYS A 1 102 ? -11.687 -9.430 14.779 1.00 90.75 102 LYS A O 1
ATOM 827 N N . VAL A 1 103 ? -10.624 -10.237 16.584 1.00 92.38 103 VAL A N 1
ATOM 828 C CA . VAL A 1 103 ? -11.326 -9.384 17.561 1.00 92.38 103 VAL A CA 1
ATOM 829 C C . VAL A 1 103 ? -11.228 -7.899 17.200 1.00 92.38 103 VAL A C 1
ATOM 831 O O . VAL A 1 103 ? -12.185 -7.156 17.389 1.00 92.38 103 VAL A O 1
ATOM 834 N N . PHE A 1 104 ? -10.087 -7.454 16.668 1.00 94.19 104 PHE A N 1
ATOM 835 C CA . PHE A 1 104 ? -9.920 -6.061 16.262 1.00 94.19 104 PHE A CA 1
ATOM 836 C C . PHE A 1 104 ? -10.666 -5.722 14.962 1.00 94.19 104 PHE A C 1
ATOM 838 O O . PHE A 1 104 ? -11.301 -4.674 14.880 1.00 94.19 104 PHE A O 1
ATOM 845 N N . VAL A 1 105 ? -10.571 -6.586 13.947 1.00 92.94 105 VAL A N 1
ATOM 846 C CA . VAL A 1 105 ? -11.134 -6.356 12.604 1.00 92.94 105 VAL A CA 1
ATOM 847 C C . VAL A 1 105 ? -12.656 -6.555 12.571 1.00 92.94 105 VAL A C 1
ATOM 849 O O . VAL A 1 105 ? -13.354 -5.869 11.825 1.00 92.94 105 VAL A O 1
ATOM 852 N N . GLU A 1 106 ? -13.184 -7.471 13.382 1.00 92.94 106 GLU A N 1
ATOM 853 C CA . GLU A 1 106 ? -14.609 -7.825 13.449 1.00 92.94 106 GLU A CA 1
ATOM 854 C C . GLU A 1 106 ? -15.409 -6.947 14.430 1.00 92.94 106 GLU A C 1
ATOM 856 O O . GLU A 1 106 ? -16.550 -7.274 14.751 1.00 92.94 106 GLU A O 1
ATOM 861 N N . ASP A 1 107 ? -14.855 -5.820 14.895 1.00 93.69 107 ASP A N 1
ATOM 862 C CA . ASP A 1 107 ? -15.579 -4.894 15.769 1.00 93.69 107 ASP A CA 1
ATOM 863 C C . ASP A 1 107 ? -16.898 -4.424 15.116 1.00 93.69 107 ASP A C 1
ATOM 865 O O . ASP A 1 107 ? -16.864 -3.728 14.092 1.00 93.69 107 ASP A O 1
ATOM 869 N N . PRO A 1 108 ? -18.068 -4.744 15.705 1.00 93.12 108 PRO A N 1
ATOM 870 C CA . PRO A 1 108 ? -19.363 -4.407 15.124 1.00 93.12 108 PRO A CA 1
ATOM 871 C C . PRO A 1 108 ? -19.622 -2.899 15.066 1.00 93.12 108 PRO A C 1
ATOM 873 O O . PRO A 1 108 ? -20.433 -2.461 14.255 1.00 93.12 108 PRO A O 1
ATOM 876 N N . LYS A 1 109 ? -18.935 -2.094 15.891 1.00 94.19 109 LYS A N 1
ATOM 877 C CA . LYS A 1 109 ? -19.051 -0.627 15.858 1.00 94.19 109 LYS A CA 1
ATOM 878 C C . LYS A 1 109 ? -18.327 -0.008 14.666 1.00 94.19 109 LYS A C 1
ATOM 880 O O . LYS A 1 109 ? -18.550 1.160 14.363 1.00 94.19 109 LYS A O 1
ATOM 885 N N . SER A 1 110 ? -17.455 -0.768 14.007 1.00 96.38 110 SER A N 1
ATOM 886 C CA . SER A 1 110 ? -16.655 -0.267 12.905 1.00 96.38 110 SER A CA 1
ATOM 887 C C . SER A 1 110 ? -17.349 -0.434 11.558 1.00 96.38 110 SER A C 1
ATOM 889 O O . SER A 1 110 ? -17.820 -1.521 11.198 1.00 96.38 110 SER A O 1
ATOM 891 N N . LYS A 1 111 ? -17.324 0.643 10.768 1.00 96.12 111 LYS A N 1
ATOM 892 C CA . LYS A 1 111 ? -17.790 0.647 9.376 1.00 96.12 111 LYS A CA 1
ATOM 893 C C . LYS A 1 111 ? -16.895 -0.183 8.449 1.00 96.12 111 LYS A C 1
ATOM 895 O O . LYS A 1 111 ? -17.353 -0.625 7.403 1.00 96.12 111 LYS A O 1
ATOM 900 N N . GLY A 1 112 ? -15.651 -0.446 8.847 1.00 96.44 112 GLY A N 1
ATOM 901 C CA . GLY A 1 112 ? -14.692 -1.244 8.089 1.00 96.44 112 GLY A CA 1
ATOM 902 C C . GLY A 1 112 ? -13.264 -1.068 8.600 1.00 96.44 112 GLY A C 1
ATOM 903 O O . GLY A 1 112 ? -12.993 -0.262 9.489 1.00 96.44 112 GLY A O 1
ATOM 904 N N . THR A 1 113 ? -12.344 -1.833 8.026 1.00 97.31 113 THR A N 1
ATOM 905 C CA . THR A 1 113 ? -10.920 -1.825 8.351 1.00 97.31 113 THR A CA 1
ATOM 906 C C . THR A 1 113 ? -10.120 -1.166 7.233 1.00 97.31 113 THR A C 1
ATOM 908 O O . THR A 1 113 ? -10.186 -1.573 6.074 1.00 97.31 113 THR A O 1
ATOM 911 N N . ILE A 1 114 ? -9.340 -0.155 7.600 1.00 98.19 114 ILE A N 1
ATOM 912 C CA . ILE A 1 114 ? -8.334 0.498 6.767 1.00 98.19 114 ILE A CA 1
ATOM 913 C C . ILE A 1 114 ? -6.996 -0.159 7.092 1.00 98.19 114 ILE A C 1
ATOM 915 O O . ILE A 1 114 ? -6.537 -0.116 8.239 1.00 98.19 114 ILE A O 1
ATOM 919 N N . TYR A 1 115 ? -6.358 -0.758 6.093 1.00 98.06 115 TYR A N 1
ATOM 920 C CA . TYR A 1 115 ? -5.009 -1.287 6.243 1.00 98.06 115 TYR A CA 1
ATOM 921 C C . TYR A 1 115 ? -3.995 -0.312 5.646 1.00 98.06 115 TYR A C 1
ATOM 923 O O . TYR A 1 115 ? -4.202 0.213 4.557 1.00 98.06 115 TYR A O 1
ATOM 931 N N . ILE A 1 116 ? -2.907 -0.041 6.365 1.00 98.12 116 ILE A N 1
ATOM 932 C CA . ILE A 1 116 ? -1.851 0.883 5.949 1.00 98.12 116 ILE A CA 1
ATOM 933 C C . ILE A 1 116 ? -0.501 0.176 6.076 1.00 98.12 116 ILE A C 1
ATOM 935 O O . ILE A 1 116 ? -0.120 -0.236 7.175 1.00 98.12 116 ILE A O 1
ATOM 939 N N . ALA A 1 117 ? 0.243 0.048 4.974 1.00 97.56 117 ALA A N 1
ATOM 940 C CA . ALA A 1 117 ? 1.583 -0.540 4.990 1.00 97.56 117 ALA A CA 1
ATOM 941 C C . ALA A 1 117 ? 2.487 -0.000 3.873 1.00 97.56 117 ALA A C 1
ATOM 943 O O . ALA A 1 117 ? 2.143 -0.021 2.694 1.00 97.56 117 ALA A O 1
ATOM 944 N N . PHE A 1 118 ? 3.695 0.422 4.246 1.00 95.69 118 PHE A N 1
ATOM 945 C CA . PHE A 1 118 ? 4.681 1.030 3.340 1.00 95.69 118 PHE A CA 1
ATOM 946 C C . PHE A 1 118 ? 5.911 0.144 3.089 1.00 95.69 118 PHE A C 1
ATOM 948 O O . PHE A 1 118 ? 6.959 0.622 2.663 1.00 95.69 118 PHE A O 1
ATOM 955 N N . GLY A 1 119 ? 5.771 -1.158 3.351 1.00 90.56 119 GLY A N 1
ATOM 956 C CA . GLY A 1 119 ? 6.859 -2.125 3.241 1.00 90.56 119 GLY A CA 1
ATOM 957 C C . GLY A 1 119 ? 7.859 -2.041 4.397 1.00 90.56 119 GLY A C 1
ATOM 958 O O . GLY A 1 119 ? 7.762 -1.194 5.284 1.00 90.56 119 GLY A O 1
ATOM 959 N N . SER A 1 120 ? 8.823 -2.959 4.401 1.00 86.44 120 SER A N 1
ATOM 960 C CA . SER A 1 120 ? 9.863 -3.052 5.435 1.00 86.44 120 SER A CA 1
ATOM 961 C C . SER A 1 120 ? 11.036 -2.098 5.208 1.00 86.44 120 SER A C 1
ATOM 963 O O . SER A 1 120 ? 11.718 -1.750 6.169 1.00 86.44 120 SER A O 1
ATOM 965 N N . ALA A 1 121 ? 11.261 -1.680 3.957 1.00 86.44 121 ALA A N 1
ATOM 966 C CA . ALA A 1 121 ? 12.361 -0.797 3.572 1.00 86.44 121 ALA A CA 1
ATOM 967 C C . ALA A 1 121 ? 12.168 0.649 4.060 1.00 86.44 121 ALA A C 1
ATOM 969 O O . ALA A 1 121 ? 13.147 1.365 4.256 1.00 86.44 121 ALA A O 1
ATOM 970 N N . LEU A 1 122 ? 10.920 1.080 4.282 1.00 88.62 122 LEU A N 1
ATOM 971 C CA . LEU A 1 122 ? 10.644 2.376 4.889 1.00 88.62 122 LEU A CA 1
ATOM 972 C C . LEU A 1 122 ? 10.787 2.287 6.412 1.00 88.62 122 LEU A C 1
ATOM 974 O O . LEU A 1 122 ? 10.003 1.614 7.083 1.00 88.62 122 LEU A O 1
ATOM 978 N N . LEU A 1 123 ? 11.740 3.038 6.958 1.00 91.94 123 LEU A N 1
ATOM 979 C CA . LEU A 1 123 ? 11.886 3.248 8.395 1.00 91.94 123 LEU A CA 1
ATOM 980 C C . LEU A 1 123 ? 11.180 4.545 8.798 1.00 91.94 123 LEU A C 1
ATOM 982 O O . LEU A 1 123 ? 11.614 5.642 8.445 1.00 91.94 123 LEU A O 1
ATOM 986 N N . TRP A 1 124 ? 10.093 4.425 9.557 1.00 93.06 124 TRP A N 1
ATOM 987 C CA . TRP A 1 124 ? 9.270 5.567 9.958 1.00 93.06 124 TRP A CA 1
ATOM 988 C C . TRP A 1 124 ? 10.000 6.542 10.879 1.00 93.06 124 TRP A C 1
ATOM 990 O O . TRP A 1 124 ? 9.702 7.734 10.859 1.00 93.06 124 TRP A O 1
ATO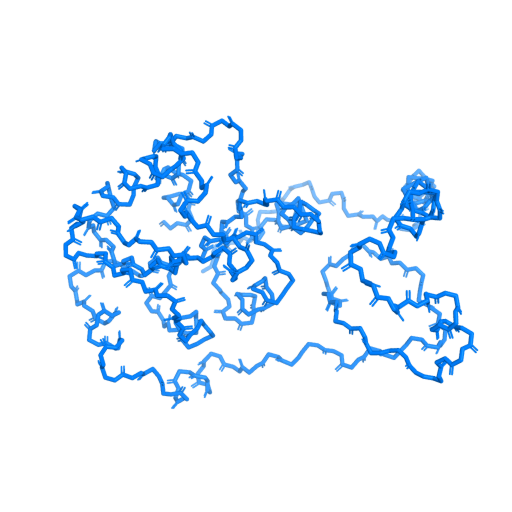M 1000 N N . ASP A 1 125 ? 10.988 6.075 11.639 1.00 91.75 125 ASP A N 1
ATOM 1001 C CA . ASP A 1 125 ? 11.766 6.935 12.537 1.00 91.75 125 ASP A CA 1
ATOM 1002 C C . ASP A 1 125 ? 12.526 8.035 11.778 1.00 91.75 125 ASP A C 1
ATOM 1004 O O . ASP A 1 125 ? 12.635 9.156 12.277 1.00 91.75 125 ASP A O 1
ATOM 1008 N N . TYR A 1 126 ? 12.942 7.757 10.537 1.00 91.19 126 TYR A N 1
ATOM 1009 C CA . TYR A 1 126 ? 13.643 8.706 9.665 1.00 91.19 126 TYR A CA 1
ATOM 1010 C C . TYR A 1 126 ? 12.706 9.606 8.851 1.00 91.19 126 TYR A C 1
ATOM 1012 O O . TYR A 1 126 ? 13.165 10.535 8.185 1.00 91.19 126 TYR A O 1
ATOM 1020 N N . MET A 1 127 ? 11.393 9.370 8.898 1.00 90.00 127 MET A N 1
ATOM 1021 C CA . MET A 1 127 ? 10.430 10.244 8.234 1.00 90.00 127 MET A CA 1
ATOM 1022 C C . MET A 1 127 ? 10.316 11.580 8.967 1.00 90.00 127 MET A C 1
ATOM 1024 O O . MET A 1 127 ? 10.344 11.643 10.202 1.00 90.00 127 MET A O 1
ATOM 1028 N N . SER A 1 128 ? 10.131 12.657 8.201 1.00 91.62 128 SER A N 1
ATOM 1029 C CA . SER A 1 128 ? 9.942 13.992 8.768 1.00 91.62 128 SER A CA 1
ATOM 1030 C C . SER A 1 128 ? 8.718 14.028 9.686 1.00 91.62 128 SER A C 1
ATOM 1032 O O . SER A 1 128 ? 7.699 13.378 9.428 1.00 91.62 128 SER A O 1
ATOM 1034 N N . ASN A 1 129 ? 8.800 14.817 10.761 1.00 91.69 129 ASN A N 1
ATOM 1035 C CA . ASN A 1 129 ? 7.688 14.956 11.706 1.00 91.69 129 ASN A CA 1
ATOM 1036 C C . ASN A 1 129 ? 6.422 15.453 10.999 1.00 91.69 129 ASN A C 1
ATOM 1038 O O . ASN A 1 129 ? 5.363 14.885 11.210 1.00 91.69 129 ASN A O 1
ATOM 1042 N N . LYS A 1 130 ? 6.553 16.373 10.029 1.00 92.12 130 LYS A N 1
ATOM 1043 C CA . LYS A 1 130 ? 5.437 16.833 9.186 1.00 92.12 130 LYS A CA 1
ATOM 1044 C C . LYS A 1 130 ? 4.650 15.675 8.558 1.00 92.12 130 LYS A C 1
ATOM 1046 O O . LYS A 1 130 ? 3.420 15.695 8.576 1.00 92.12 130 LYS A O 1
ATOM 1051 N N . VAL A 1 131 ? 5.336 14.675 7.996 1.00 92.75 131 VAL A N 1
ATOM 1052 C CA . VAL A 1 131 ? 4.676 13.519 7.369 1.00 92.75 131 VAL A CA 1
ATOM 1053 C C . VAL A 1 131 ? 4.045 12.622 8.428 1.00 92.75 131 VAL A C 1
ATOM 1055 O O . VAL A 1 131 ? 2.873 12.271 8.294 1.00 92.75 131 VAL A O 1
ATOM 1058 N N . LYS A 1 132 ? 4.782 12.295 9.497 1.00 93.12 132 LYS A N 1
ATOM 1059 C CA . LYS A 1 132 ? 4.262 11.481 10.607 1.00 93.12 132 LYS A CA 1
ATOM 1060 C C . LYS A 1 132 ? 3.000 12.109 11.198 1.00 93.12 132 LYS A C 1
ATOM 1062 O O . LYS A 1 132 ? 1.956 11.467 11.210 1.00 93.12 132 LYS A O 1
ATOM 1067 N N . ASP A 1 133 ? 3.063 13.379 11.576 1.00 93.12 133 ASP A N 1
ATOM 1068 C CA . ASP A 1 133 ? 1.960 14.124 12.183 1.00 93.12 133 ASP A CA 1
ATOM 1069 C C . ASP A 1 133 ? 0.756 14.221 11.242 1.00 93.12 133 ASP A C 1
ATOM 1071 O O . ASP A 1 133 ? -0.381 14.070 11.682 1.00 93.12 133 ASP A O 1
ATOM 1075 N N . SER A 1 134 ? 0.987 14.382 9.933 1.00 94.81 134 SER A N 1
ATOM 1076 C CA . SER A 1 134 ? -0.086 14.367 8.931 1.00 94.81 134 SER A CA 1
ATOM 1077 C C . SER A 1 134 ? -0.823 13.029 8.900 1.00 94.81 134 SER A C 1
ATOM 1079 O O . SER A 1 134 ? -2.055 13.017 8.891 1.00 94.81 134 SER A O 1
ATOM 1081 N N . PHE A 1 135 ? -0.093 11.909 8.936 1.00 95.12 135 PHE A N 1
ATOM 1082 C CA . PHE A 1 135 ? -0.687 10.576 9.023 1.00 95.12 135 PHE A CA 1
ATOM 1083 C C . PHE A 1 135 ? -1.454 10.381 10.328 1.00 95.12 135 PHE A C 1
ATOM 1085 O O . PHE A 1 135 ? -2.612 9.975 10.278 1.00 95.12 135 PHE A O 1
ATOM 1092 N N . ILE A 1 136 ? -0.849 10.705 11.477 1.00 94.00 136 ILE A N 1
ATOM 1093 C CA . ILE A 1 136 ? -1.486 10.549 12.794 1.00 94.00 136 ILE A CA 1
ATOM 1094 C C . ILE A 1 136 ? -2.754 11.396 12.898 1.00 94.00 136 ILE A C 1
ATOM 1096 O O . ILE A 1 136 ? -3.799 10.904 13.323 1.00 94.00 136 ILE A O 1
ATOM 1100 N N . ALA A 1 137 ? -2.703 12.652 12.461 1.00 94.38 137 ALA A N 1
ATOM 1101 C CA . ALA A 1 137 ? -3.870 13.521 12.433 1.00 94.38 137 ALA A CA 1
ATOM 1102 C C . ALA A 1 137 ? -4.959 12.986 11.487 1.00 94.38 137 ALA A C 1
ATOM 1104 O O . ALA A 1 137 ? -6.133 13.016 11.849 1.00 94.38 137 ALA A O 1
ATOM 1105 N N . ALA A 1 138 ? -4.599 12.455 10.313 1.00 95.38 138 ALA A N 1
ATOM 1106 C CA . ALA A 1 138 ? -5.564 11.898 9.365 1.00 95.38 138 ALA A CA 1
ATOM 1107 C C . ALA A 1 138 ? -6.281 10.660 9.915 1.00 95.38 138 ALA A C 1
ATOM 1109 O O . ALA A 1 138 ? -7.507 10.602 9.899 1.00 95.38 138 ALA A O 1
ATOM 1110 N N . ILE A 1 139 ? -5.535 9.683 10.436 1.00 95.06 139 ILE A N 1
ATOM 1111 C CA . ILE A 1 139 ? -6.123 8.440 10.958 1.00 95.06 139 ILE A CA 1
ATOM 1112 C C . ILE A 1 139 ? -6.961 8.695 12.218 1.00 95.06 139 ILE A C 1
ATOM 1114 O O . ILE A 1 139 ? -7.980 8.042 12.426 1.00 95.06 139 ILE A O 1
ATOM 1118 N N . ASN A 1 140 ? -6.608 9.704 13.022 1.00 93.31 140 ASN A N 1
ATOM 1119 C CA . ASN A 1 140 ? -7.418 10.120 14.168 1.00 93.31 140 ASN A CA 1
ATOM 1120 C C . ASN A 1 140 ? -8.758 10.773 13.762 1.00 93.31 140 ASN A C 1
ATOM 1122 O O . ASN A 1 140 ? -9.680 10.774 14.579 1.00 93.31 140 ASN A O 1
ATOM 1126 N N . LYS A 1 141 ? -8.901 11.294 12.530 1.00 93.75 141 LYS A N 1
ATOM 1127 C CA . LYS A 1 141 ? -10.174 11.799 11.959 1.00 93.75 141 LYS A CA 1
ATOM 1128 C C . LYS A 1 141 ? -11.093 10.678 11.427 1.00 93.75 141 LYS A C 1
ATOM 1130 O O . LYS A 1 141 ? -12.173 10.964 10.909 1.00 93.75 141 LYS A O 1
ATOM 1135 N N . LEU A 1 142 ? -10.654 9.420 11.480 1.00 94.75 142 LEU A N 1
ATOM 1136 C CA . LEU A 1 142 ? -11.347 8.250 10.928 1.00 94.75 142 LEU A CA 1
ATOM 1137 C C . LEU A 1 142 ? -11.723 7.264 12.050 1.00 94.75 142 LEU A C 1
ATOM 1139 O O . LEU A 1 142 ? -11.473 6.067 11.950 1.00 94.75 142 LEU A O 1
ATOM 1143 N N . ASP A 1 143 ? -12.299 7.768 13.143 1.00 94.06 143 ASP A N 1
ATOM 1144 C CA . ASP A 1 143 ? -12.655 6.978 14.334 1.00 94.06 143 ASP A CA 1
ATOM 1145 C C . ASP A 1 143 ? -13.820 6.000 14.133 1.00 94.06 143 ASP A C 1
ATOM 1147 O O . ASP A 1 143 ? -13.965 5.046 14.894 1.00 94.06 143 ASP A O 1
ATOM 1151 N N . GLU A 1 144 ? -14.584 6.174 13.059 1.00 95.31 144 GLU A N 1
ATOM 1152 C CA . GLU A 1 144 ? -15.625 5.244 12.606 1.00 95.31 144 GLU A CA 1
ATOM 1153 C C . GLU A 1 144 ? -15.049 3.933 12.016 1.00 95.31 144 GLU A C 1
ATOM 1155 O O . GLU A 1 144 ? -15.776 2.956 11.807 1.00 95.31 144 GLU A O 1
ATOM 1160 N N . TYR A 1 145 ? -13.737 3.896 11.750 1.00 96.81 145 TYR A N 1
ATOM 1161 C CA . TYR A 1 145 ? -13.032 2.786 11.108 1.00 96.81 145 TYR A CA 1
ATOM 1162 C C . TYR A 1 145 ? -11.960 2.193 12.018 1.00 96.81 145 TYR A C 1
ATOM 1164 O O . TYR A 1 145 ? -11.310 2.889 12.801 1.00 96.81 145 TYR A O 1
ATOM 1172 N N . ARG A 1 146 ? -11.733 0.888 11.880 1.00 97.44 146 ARG A N 1
ATOM 1173 C CA . ARG A 1 146 ? -10.572 0.213 12.460 1.00 97.44 146 ARG A CA 1
ATOM 1174 C C . ARG A 1 146 ? -9.376 0.453 11.554 1.00 97.44 146 ARG A C 1
ATOM 1176 O O . ARG A 1 146 ? -9.486 0.335 10.341 1.00 97.44 146 ARG A O 1
ATOM 1183 N N . ILE A 1 147 ? -8.231 0.799 12.126 1.00 97.62 147 ILE A N 1
ATOM 1184 C CA . ILE A 1 147 ? -7.031 1.134 11.356 1.00 97.62 147 ILE A CA 1
ATOM 1185 C C . ILE A 1 147 ? -5.905 0.225 11.808 1.00 97.62 147 ILE A C 1
ATOM 1187 O O . ILE A 1 147 ? -5.509 0.255 12.970 1.00 97.62 147 ILE A O 1
ATOM 1191 N N . ILE A 1 148 ? -5.377 -0.576 10.890 1.00 97.62 148 ILE A N 1
ATOM 1192 C CA . ILE A 1 148 ? -4.159 -1.351 11.119 1.00 97.62 148 ILE A CA 1
ATOM 1193 C C . ILE A 1 148 ? -3.043 -0.661 10.353 1.00 97.62 148 ILE A C 1
ATOM 1195 O O . ILE A 1 148 ? -3.093 -0.585 9.129 1.00 97.62 148 ILE A O 1
ATOM 1199 N N . PHE A 1 149 ? -2.028 -0.187 11.066 1.00 97.19 149 PHE A N 1
ATOM 1200 C CA . PHE A 1 149 ? -0.906 0.519 10.461 1.00 97.19 149 PHE A CA 1
ATOM 1201 C C . PHE A 1 149 ? 0.397 -0.224 10.763 1.00 97.19 149 PHE A C 1
ATOM 1203 O O . PHE A 1 149 ? 0.871 -0.268 11.901 1.00 97.19 149 PHE A O 1
ATOM 1210 N N . SER A 1 150 ? 0.980 -0.823 9.722 1.00 96.31 150 SER A N 1
ATOM 1211 C CA . SER A 1 150 ? 2.335 -1.362 9.774 1.00 96.31 150 SER A CA 1
ATOM 1212 C C . SER A 1 150 ? 3.360 -0.224 9.844 1.00 96.31 150 SER A C 1
ATOM 1214 O O . SER A 1 150 ? 3.535 0.542 8.894 1.00 96.31 150 SER A O 1
ATOM 1216 N N . TRP A 1 151 ? 4.024 -0.117 10.991 1.00 94.69 151 TRP A N 1
ATOM 1217 C CA . TRP A 1 151 ? 4.953 0.945 11.347 1.00 94.69 151 TRP A CA 1
ATOM 1218 C C . TRP A 1 151 ? 6.296 0.347 11.766 1.00 94.69 151 TRP A C 1
ATOM 1220 O O . TRP A 1 151 ? 6.448 -0.196 12.862 1.00 94.69 151 TRP A O 1
ATOM 1230 N N . ASN A 1 152 ? 7.288 0.436 10.886 1.00 91.94 152 ASN A N 1
ATOM 1231 C CA . ASN A 1 152 ? 8.658 0.052 11.200 1.00 91.94 152 ASN A CA 1
ATOM 1232 C C . ASN A 1 152 ? 9.401 1.217 11.878 1.00 91.94 152 ASN A C 1
ATOM 1234 O O . ASN A 1 152 ? 9.967 2.079 11.205 1.00 91.94 152 ASN A O 1
ATOM 1238 N N . GLY A 1 153 ? 9.327 1.270 13.207 1.00 90.81 153 GLY A N 1
ATOM 1239 C CA . GLY A 1 153 ? 9.949 2.307 14.032 1.00 90.81 153 GLY A CA 1
ATOM 1240 C C . GLY A 1 153 ? 9.371 2.352 15.445 1.00 90.81 153 GLY A C 1
ATOM 1241 O O . GLY A 1 153 ? 8.660 1.431 15.868 1.00 90.81 153 GLY A O 1
ATOM 1242 N N . GLN A 1 154 ? 9.644 3.431 16.175 1.00 91.19 154 GLN A N 1
ATOM 1243 C CA . GLN A 1 154 ? 9.011 3.717 17.456 1.00 91.19 154 GLN A CA 1
ATOM 1244 C C . GLN A 1 154 ? 7.548 4.116 17.241 1.00 91.19 154 GLN A C 1
ATOM 1246 O O . GLN A 1 154 ? 7.240 5.036 16.483 1.00 91.19 154 GLN A O 1
ATOM 1251 N N . PHE A 1 155 ? 6.632 3.426 17.923 1.00 92.38 155 PHE A N 1
ATOM 1252 C CA . PHE A 1 155 ? 5.211 3.727 17.801 1.00 92.38 155 PHE A CA 1
ATOM 1253 C C . PHE A 1 155 ? 4.865 5.097 18.407 1.00 92.38 155 PHE A C 1
ATOM 1255 O O . PHE A 1 155 ? 5.337 5.425 19.502 1.00 92.38 155 PHE A O 1
ATOM 1262 N N . PRO A 1 156 ? 3.996 5.876 17.741 1.00 88.50 156 PRO A N 1
ATOM 1263 C CA . PRO A 1 156 ? 3.414 7.083 18.313 1.00 88.50 156 PRO A CA 1
ATOM 1264 C C . PRO A 1 156 ? 2.675 6.780 19.624 1.00 88.50 156 PRO A C 1
ATOM 1266 O O . PRO A 1 156 ? 1.881 5.844 19.697 1.00 88.50 156 PRO A O 1
ATOM 1269 N N . LYS A 1 157 ? 2.917 7.590 20.663 1.00 81.19 157 LYS A N 1
ATOM 1270 C CA . LYS A 1 157 ? 2.330 7.391 22.005 1.00 81.19 157 LYS A CA 1
ATOM 1271 C C . LYS A 1 157 ? 0.852 7.786 22.093 1.00 81.19 157 LYS A C 1
ATOM 1273 O O . LYS A 1 157 ? 0.136 7.275 22.947 1.00 81.19 157 LYS A O 1
ATOM 1278 N N . THR A 1 158 ? 0.399 8.692 21.230 1.00 72.12 158 THR A N 1
ATOM 1279 C CA . THR A 1 158 ? -0.952 9.262 21.277 1.00 72.12 158 THR A CA 1
ATOM 1280 C C . THR A 1 158 ? -1.777 8.731 20.113 1.00 72.12 158 THR A C 1
ATOM 1282 O O . THR A 1 158 ? -1.830 9.344 19.047 1.00 72.12 158 THR A O 1
ATOM 1285 N N . VAL A 1 159 ? -2.425 7.583 20.315 1.00 79.50 159 VAL A N 1
ATOM 1286 C CA . VAL A 1 159 ? -3.389 7.036 19.354 1.00 79.50 159 VAL A CA 1
ATOM 1287 C C . VAL A 1 159 ? -4.693 6.619 19.995 1.00 79.50 159 VAL A C 1
ATOM 1289 O O . VAL A 1 159 ? -4.727 6.102 21.110 1.00 79.50 159 VAL A O 1
ATOM 1292 N N . LYS A 1 160 ? -5.777 6.850 19.252 1.00 88.62 160 LYS A N 1
ATOM 1293 C CA . LYS A 1 160 ? -7.112 6.369 19.593 1.00 88.62 160 LYS A CA 1
ATOM 1294 C C . LYS A 1 160 ? -7.162 4.835 19.563 1.00 88.62 160 LYS A C 1
ATOM 1296 O O . LYS A 1 160 ? -6.425 4.177 18.831 1.00 88.62 160 LYS A O 1
ATOM 1301 N N . SER A 1 161 ? -8.092 4.260 20.324 1.00 89.75 161 SER A N 1
ATOM 1302 C CA . SER A 1 161 ? -8.274 2.806 20.464 1.00 89.75 161 SER A CA 1
ATOM 1303 C C . SER A 1 161 ? -8.742 2.093 19.187 1.00 89.75 161 SER A C 1
ATOM 1305 O O . SER A 1 161 ? -8.695 0.862 19.120 1.00 89.75 161 SER A O 1
ATOM 1307 N N . ASN A 1 162 ? -9.190 2.837 18.170 1.00 93.88 162 ASN A N 1
ATOM 1308 C CA . ASN A 1 162 ? -9.531 2.306 16.850 1.00 93.88 162 ASN A CA 1
ATOM 1309 C C . ASN A 1 162 ? -8.297 2.068 15.961 1.00 93.88 162 ASN A C 1
ATOM 1311 O O . ASN A 1 162 ? -8.446 1.518 14.873 1.00 93.88 162 ASN A O 1
ATOM 1315 N N . ILE A 1 163 ? -7.095 2.439 16.416 1.00 95.81 163 ILE A N 1
ATOM 1316 C CA . ILE A 1 163 ? -5.839 2.315 15.672 1.00 95.81 163 ILE A CA 1
ATOM 1317 C C . ILE A 1 163 ? -4.956 1.251 16.328 1.00 95.81 163 ILE A C 1
ATOM 1319 O O . ILE A 1 163 ? -4.703 1.281 17.531 1.00 95.81 163 ILE A O 1
ATOM 1323 N N . LYS A 1 164 ? -4.435 0.328 15.522 1.00 95.12 164 LYS A N 1
ATOM 1324 C CA . LYS A 1 164 ? -3.463 -0.687 15.924 1.00 95.12 164 LYS A CA 1
ATOM 1325 C C . LYS A 1 164 ? -2.183 -0.509 15.117 1.00 95.12 164 LYS A C 1
ATOM 1327 O O . LYS A 1 164 ? -2.131 -0.844 13.933 1.00 95.12 164 LYS A O 1
ATOM 1332 N N . PHE A 1 165 ? -1.141 -0.010 15.777 1.00 95.50 165 PHE A N 1
ATOM 1333 C CA . PHE A 1 165 ? 0.213 -0.044 15.234 1.00 95.50 165 PHE A CA 1
ATOM 1334 C C . PHE A 1 165 ? 0.835 -1.422 15.408 1.00 95.50 165 PHE A C 1
ATOM 1336 O O . PHE A 1 165 ? 0.678 -2.068 16.443 1.00 95.50 165 PHE A O 1
ATOM 1343 N N . THR A 1 166 ? 1.564 -1.867 14.391 1.00 94.25 166 THR A N 1
ATOM 1344 C CA . THR A 1 166 ? 2.322 -3.115 14.445 1.00 94.25 166 THR A CA 1
ATOM 1345 C C . THR A 1 166 ? 3.594 -3.018 13.617 1.00 94.25 166 THR A C 1
ATOM 1347 O O . THR A 1 166 ? 3.617 -2.341 12.597 1.00 94.25 166 THR A O 1
ATOM 1350 N N . LYS A 1 167 ? 4.651 -3.741 13.996 1.00 93.12 167 LYS A N 1
ATOM 1351 C CA . LYS A 1 167 ? 5.845 -3.874 13.144 1.00 93.12 167 LYS A CA 1
ATOM 1352 C C . LYS A 1 167 ? 5.607 -4.831 11.977 1.00 93.12 167 LYS A C 1
ATOM 1354 O O . LYS A 1 167 ? 6.190 -4.664 10.914 1.00 93.12 167 LYS A O 1
ATOM 1359 N N . TRP A 1 168 ? 4.726 -5.813 12.166 1.00 92.62 168 TRP A N 1
ATOM 1360 C CA . TRP A 1 168 ? 4.407 -6.831 11.172 1.00 92.62 168 TRP A CA 1
ATOM 1361 C C . TRP A 1 168 ? 2.923 -7.197 11.227 1.00 92.62 168 TRP A C 1
ATOM 1363 O O . TRP A 1 168 ? 2.334 -7.276 12.307 1.00 92.62 168 TRP A O 1
ATOM 1373 N N . ALA A 1 169 ? 2.312 -7.427 10.070 1.00 92.81 169 ALA A N 1
ATOM 1374 C CA . ALA A 1 169 ? 0.916 -7.832 9.972 1.00 92.81 169 ALA A CA 1
ATOM 1375 C C . ALA A 1 169 ? 0.769 -8.986 8.969 1.00 92.81 169 ALA A C 1
ATOM 1377 O O . ALA A 1 169 ? 1.508 -9.018 7.981 1.00 92.81 169 ALA A O 1
ATOM 1378 N N . PRO A 1 170 ? -0.197 -9.902 9.167 1.00 92.81 170 PRO A N 1
ATOM 1379 C CA . PRO A 1 170 ? -0.524 -10.924 8.179 1.00 92.81 170 PRO A CA 1
ATOM 1380 C C . PRO A 1 170 ? -1.285 -10.287 7.000 1.00 92.81 170 PRO A C 1
ATOM 1382 O O . PRO A 1 170 ? -2.497 -10.446 6.878 1.00 92.81 170 PRO A O 1
ATOM 1385 N N . GLN A 1 171 ? -0.566 -9.535 6.157 1.00 93.69 171 GLN A N 1
ATOM 1386 C CA . GLN A 1 171 ? -1.103 -8.652 5.112 1.00 93.69 171 GLN A CA 1
ATOM 1387 C C . GLN A 1 171 ? -2.168 -9.332 4.250 1.00 93.69 171 GLN A C 1
ATOM 1389 O O . GLN A 1 171 ? -3.305 -8.876 4.237 1.00 93.69 171 GLN A O 1
ATOM 1394 N N . MET A 1 172 ? -1.847 -10.460 3.611 1.00 90.31 172 MET A N 1
ATOM 1395 C CA . MET A 1 172 ? -2.800 -11.159 2.744 1.00 90.31 172 MET A CA 1
ATOM 1396 C C . MET A 1 172 ? -4.071 -11.607 3.491 1.00 90.31 172 MET A C 1
ATOM 1398 O O . MET A 1 172 ? -5.159 -11.549 2.928 1.00 90.31 172 MET A O 1
ATOM 1402 N N . ALA A 1 173 ? -3.969 -12.004 4.766 1.00 90.69 173 ALA A N 1
ATOM 1403 C CA . ALA A 1 173 ? -5.131 -12.394 5.569 1.00 90.69 173 ALA A CA 1
ATOM 1404 C C . ALA A 1 173 ? -5.988 -11.189 5.988 1.00 90.69 173 ALA A C 1
ATOM 1406 O O . ALA A 1 173 ? -7.209 -11.306 6.040 1.00 90.69 173 ALA A O 1
ATOM 1407 N N . ILE A 1 174 ? -5.365 -10.038 6.271 1.00 93.94 174 ILE A N 1
ATOM 1408 C CA . ILE A 1 174 ? -6.080 -8.780 6.532 1.00 93.94 174 ILE A CA 1
ATOM 1409 C C . ILE A 1 174 ? -6.773 -8.308 5.258 1.00 93.94 174 ILE A C 1
ATOM 1411 O O . ILE A 1 174 ? -7.965 -8.031 5.296 1.00 93.94 174 ILE A O 1
ATOM 1415 N N . LEU A 1 175 ? -6.058 -8.256 4.133 1.00 93.69 175 LEU A N 1
ATOM 1416 C CA . LEU A 1 175 ? -6.610 -7.844 2.843 1.00 93.69 175 LEU A CA 1
ATOM 1417 C C . LEU A 1 175 ? -7.766 -8.746 2.414 1.00 93.69 175 LEU A C 1
ATOM 1419 O O . LEU A 1 175 ? -8.806 -8.249 2.016 1.00 93.69 175 LEU A O 1
ATOM 1423 N N . SER A 1 176 ? -7.635 -10.061 2.585 1.00 91.12 176 SER A N 1
ATOM 1424 C CA . SER A 1 176 ? -8.705 -11.002 2.232 1.00 91.12 176 SER A CA 1
ATOM 1425 C C . SER A 1 176 ? -9.923 -10.924 3.164 1.00 91.12 176 SER A C 1
ATOM 1427 O O . SER A 1 176 ? -10.942 -11.552 2.885 1.00 91.12 176 SER A O 1
ATOM 1429 N N . HIS A 1 177 ? -9.839 -10.219 4.297 1.00 91.75 177 HIS A N 1
ATOM 1430 C CA . HIS A 1 177 ? -10.927 -10.165 5.266 1.00 91.75 177 HIS A CA 1
ATOM 1431 C C . HIS A 1 177 ? -12.083 -9.278 4.759 1.00 91.75 177 HIS A C 1
ATOM 1433 O O . HIS A 1 177 ? -11.835 -8.123 4.425 1.00 91.75 177 HIS A O 1
ATOM 1439 N N . PRO A 1 178 ? -13.360 -9.718 4.814 1.00 91.25 178 PRO A N 1
ATOM 1440 C CA . PRO A 1 178 ? -14.496 -8.971 4.245 1.00 91.25 178 PRO A CA 1
ATOM 1441 C C . PRO A 1 178 ? -14.732 -7.568 4.822 1.00 91.25 178 PRO A C 1
ATOM 1443 O O . PRO A 1 178 ? -15.394 -6.736 4.212 1.00 91.25 178 PRO A O 1
ATOM 1446 N N . LYS A 1 179 ? -14.233 -7.311 6.035 1.00 93.94 179 LYS A N 1
ATOM 1447 C CA . LYS A 1 179 ? -14.290 -5.987 6.672 1.00 93.94 179 LYS A CA 1
ATOM 1448 C C . LYS A 1 179 ? -13.214 -5.026 6.167 1.00 93.94 179 LYS A C 1
ATOM 1450 O O . LYS A 1 179 ? -13.306 -3.853 6.503 1.00 93.94 179 LYS A O 1
ATOM 1455 N N . THR A 1 180 ? -12.200 -5.473 5.431 1.00 94.94 180 THR A N 1
ATOM 1456 C CA . THR A 1 180 ? -11.153 -4.589 4.905 1.00 94.94 180 THR A CA 1
ATOM 1457 C C . THR A 1 180 ? -11.672 -3.854 3.679 1.00 94.94 180 THR A C 1
ATOM 1459 O O . THR A 1 180 ? -12.033 -4.474 2.688 1.00 94.94 180 THR A O 1
ATOM 1462 N N . ILE A 1 181 ? -11.731 -2.525 3.766 1.00 95.56 181 ILE A N 1
ATOM 1463 C CA . ILE A 1 181 ? -12.396 -1.678 2.762 1.00 95.56 181 ILE A CA 1
ATOM 1464 C C . ILE A 1 181 ? -11.415 -0.899 1.889 1.00 95.56 181 ILE A C 1
ATOM 1466 O O . ILE A 1 181 ? -11.771 -0.465 0.800 1.00 95.56 181 ILE A O 1
ATOM 1470 N N . VAL A 1 182 ? -10.184 -0.695 2.362 1.00 96.94 182 VAL A N 1
ATOM 1471 C CA . VAL A 1 182 ? -9.153 0.015 1.604 1.00 96.94 182 VAL A CA 1
ATOM 1472 C C . VAL A 1 182 ? -7.764 -0.360 2.102 1.00 96.94 182 VAL A C 1
ATOM 1474 O O . VAL A 1 182 ? -7.542 -0.548 3.306 1.00 96.94 182 VAL A O 1
ATOM 1477 N N . PHE A 1 183 ? -6.820 -0.418 1.167 1.00 98.00 183 PHE A N 1
ATOM 1478 C CA . PHE A 1 183 ? -5.402 -0.569 1.442 1.00 98.00 183 PHE A CA 1
ATOM 1479 C C . PHE A 1 183 ? -4.631 0.683 1.020 1.00 98.00 183 PHE A C 1
ATOM 1481 O O . PHE A 1 183 ? -4.565 1.017 -0.161 1.00 98.00 183 PHE A O 1
ATOM 1488 N N . LEU A 1 184 ? -4.017 1.371 1.982 1.00 98.12 184 LEU A N 1
ATOM 1489 C CA . LEU A 1 184 ? -3.069 2.450 1.723 1.00 98.12 184 LEU A CA 1
ATOM 1490 C C . LEU A 1 184 ? -1.644 1.898 1.711 1.00 98.12 184 LEU A C 1
ATOM 1492 O O . LEU A 1 184 ? -1.139 1.426 2.733 1.00 98.12 184 LEU A O 1
ATOM 1496 N N . THR A 1 185 ? -0.983 1.977 0.561 1.00 97.38 185 THR A N 1
ATOM 1497 C CA . THR A 1 185 ? 0.336 1.375 0.366 1.00 97.38 185 THR A CA 1
ATOM 1498 C C . THR A 1 185 ? 1.283 2.242 -0.448 1.00 97.38 185 THR A C 1
ATOM 1500 O O . THR A 1 185 ? 0.880 3.097 -1.228 1.00 97.38 185 THR A O 1
ATOM 1503 N N . HIS A 1 186 ? 2.578 1.991 -0.293 1.00 95.62 186 HIS A N 1
ATOM 1504 C CA . HIS A 1 186 ? 3.622 2.512 -1.174 1.00 95.62 186 HIS A CA 1
ATOM 1505 C C . HIS A 1 186 ? 3.507 2.043 -2.634 1.00 95.62 186 HIS A C 1
ATOM 1507 O O . HIS A 1 186 ? 4.096 2.664 -3.505 1.00 95.62 186 HIS A O 1
ATOM 1513 N N . GLY A 1 187 ? 2.771 0.967 -2.931 1.00 93.44 187 GLY A N 1
ATOM 1514 C CA . GLY A 1 187 ? 2.614 0.479 -4.307 1.00 93.44 187 GLY A CA 1
ATOM 1515 C C . GLY A 1 187 ? 3.726 -0.446 -4.796 1.00 93.44 187 GLY A C 1
ATOM 1516 O O . GLY A 1 187 ? 3.897 -0.601 -6.003 1.00 93.44 187 GLY A O 1
ATOM 1517 N N . GLY A 1 188 ? 4.482 -1.064 -3.884 1.00 92.44 188 GLY A N 1
ATOM 1518 C CA . GLY A 1 188 ? 5.415 -2.131 -4.249 1.00 92.44 188 GLY A CA 1
ATOM 1519 C C . GLY A 1 188 ? 4.682 -3.305 -4.908 1.00 92.44 188 GLY A C 1
ATOM 1520 O O . GLY A 1 188 ? 3.560 -3.643 -4.512 1.00 92.44 188 GLY A O 1
ATOM 1521 N N . LEU A 1 189 ? 5.326 -3.939 -5.891 1.00 88.88 189 LEU A N 1
ATOM 1522 C CA . LEU A 1 189 ? 4.718 -4.940 -6.780 1.00 88.88 189 LEU A CA 1
ATOM 1523 C C . LEU A 1 189 ? 3.917 -6.027 -6.039 1.00 88.88 189 LEU A C 1
ATOM 1525 O O . LEU A 1 189 ? 2.760 -6.291 -6.364 1.00 88.88 189 LEU A O 1
ATOM 1529 N N . LYS A 1 190 ? 4.510 -6.620 -4.998 1.00 88.81 190 LYS A N 1
ATOM 1530 C CA . LYS A 1 190 ? 3.869 -7.677 -4.204 1.00 88.81 190 LYS A CA 1
ATOM 1531 C C . LYS A 1 190 ? 2.617 -7.190 -3.470 1.00 88.81 190 LYS A C 1
ATOM 1533 O O . LYS A 1 190 ? 1.605 -7.879 -3.451 1.00 88.81 190 LYS A O 1
ATOM 1538 N N . SER A 1 191 ? 2.679 -5.992 -2.883 1.00 92.31 191 SER A N 1
ATOM 1539 C CA . SER A 1 191 ? 1.5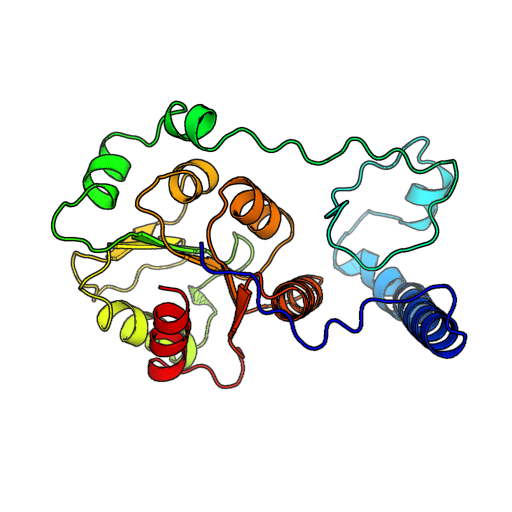38 -5.405 -2.165 1.00 92.31 191 SER A CA 1
ATOM 1540 C C . SER A 1 191 ? 0.384 -5.104 -3.113 1.00 92.31 191 SER A C 1
ATOM 1542 O O . SER A 1 191 ? -0.771 -5.347 -2.774 1.00 92.31 191 SER A O 1
ATOM 1544 N N . LEU A 1 192 ? 0.704 -4.621 -4.315 1.00 90.94 192 LEU A N 1
ATOM 1545 C CA . LEU A 1 192 ? -0.282 -4.386 -5.358 1.00 90.94 192 LEU A CA 1
ATOM 1546 C C . LEU A 1 192 ? -0.964 -5.698 -5.777 1.00 90.94 192 LEU A C 1
ATOM 1548 O O . LEU A 1 192 ? -2.188 -5.773 -5.762 1.00 90.94 192 LEU A O 1
ATOM 1552 N N . LYS A 1 193 ? -0.196 -6.761 -6.047 1.00 88.50 193 LYS A N 1
ATOM 1553 C CA . LYS A 1 193 ? -0.751 -8.084 -6.380 1.00 88.50 193 LYS A CA 1
ATOM 1554 C C . LYS A 1 193 ? -1.665 -8.649 -5.300 1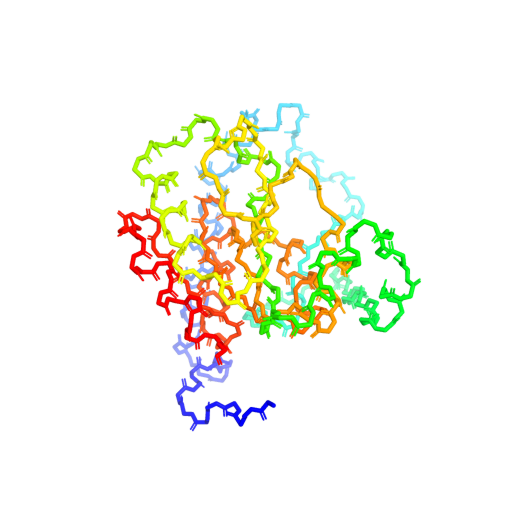.00 88.50 193 LYS A C 1
ATOM 1556 O O . LYS A 1 193 ? -2.761 -9.098 -5.613 1.00 88.50 193 LYS A O 1
ATOM 1561 N N . GLU A 1 194 ? -1.235 -8.620 -4.042 1.00 89.88 194 GLU A N 1
ATOM 1562 C CA . GLU A 1 194 ? -2.041 -9.129 -2.927 1.00 89.88 194 GLU A CA 1
ATOM 1563 C C . GLU A 1 194 ? -3.362 -8.361 -2.793 1.00 89.88 194 GLU A C 1
ATOM 1565 O O . GLU A 1 194 ? -4.405 -8.975 -2.586 1.00 89.88 194 GLU A O 1
ATOM 1570 N N . SER A 1 195 ? -3.343 -7.039 -2.988 1.00 90.75 195 SER A N 1
ATOM 1571 C CA . SER A 1 195 ? -4.561 -6.223 -2.960 1.00 90.75 195 SER A CA 1
ATOM 1572 C C . SER A 1 195 ? -5.503 -6.526 -4.120 1.00 90.75 195 SER A C 1
ATOM 1574 O O . SER A 1 195 ? -6.711 -6.594 -3.914 1.00 90.75 195 SER A O 1
ATOM 1576 N N . LEU A 1 196 ? -4.959 -6.737 -5.323 1.00 88.31 196 LEU A N 1
ATOM 1577 C CA . LEU A 1 196 ? -5.744 -7.108 -6.500 1.00 88.31 196 LEU A CA 1
ATOM 1578 C C . LEU A 1 196 ? -6.375 -8.490 -6.334 1.00 88.31 196 LEU A C 1
ATOM 1580 O O . LEU A 1 196 ? -7.565 -8.646 -6.580 1.00 88.31 196 LEU A O 1
ATOM 1584 N N . CYS A 1 197 ? -5.611 -9.473 -5.852 1.00 86.50 197 CYS A N 1
ATOM 1585 C CA . CYS A 1 197 ? -6.131 -10.809 -5.563 1.00 86.50 197 CYS A CA 1
ATOM 1586 C C . CYS A 1 197 ? -7.195 -10.808 -4.451 1.00 86.50 197 CYS A C 1
ATOM 1588 O O . CYS A 1 197 ? -8.062 -11.677 -4.438 1.00 86.50 197 CYS A O 1
ATOM 1590 N N . ALA A 1 198 ? -7.106 -9.872 -3.502 1.00 88.94 198 ALA A N 1
ATOM 1591 C CA . ALA A 1 198 ? -8.082 -9.700 -2.430 1.00 88.94 198 ALA A CA 1
ATOM 1592 C C . ALA A 1 198 ? -9.262 -8.788 -2.813 1.00 88.94 198 ALA A C 1
ATOM 1594 O O . ALA A 1 198 ? -10.160 -8.606 -1.998 1.00 88.94 198 ALA A O 1
ATOM 1595 N N . GLU A 1 199 ? -9.252 -8.212 -4.020 1.00 89.25 199 GLU A N 1
ATOM 1596 C CA . GLU A 1 199 ? -10.269 -7.276 -4.518 1.00 89.25 199 GLU A CA 1
ATOM 1597 C C . GLU A 1 199 ? -10.471 -6.045 -3.611 1.00 89.25 199 GLU A C 1
ATOM 1599 O O . GLU A 1 199 ? -11.553 -5.460 -3.550 1.00 89.25 199 GLU A O 1
ATOM 1604 N N . VAL A 1 200 ? -9.413 -5.624 -2.909 1.00 91.25 200 VAL A N 1
ATOM 1605 C CA . VAL A 1 200 ? -9.449 -4.461 -2.015 1.00 91.25 200 VAL A CA 1
ATOM 1606 C C . VAL A 1 200 ? -9.016 -3.207 -2.779 1.00 91.25 200 VAL A C 1
ATOM 1608 O O . VAL A 1 200 ? -7.910 -3.192 -3.333 1.00 91.25 200 VAL A O 1
ATOM 1611 N N . PRO A 1 201 ? -9.830 -2.134 -2.771 1.00 92.62 201 PRO A N 1
ATOM 1612 C CA . PRO A 1 201 ? -9.454 -0.844 -3.337 1.00 92.62 201 PRO A CA 1
ATOM 1613 C C . PRO A 1 201 ? -8.153 -0.282 -2.756 1.00 92.62 201 PRO A C 1
ATOM 1615 O O . PRO A 1 201 ? -7.876 -0.411 -1.559 1.00 92.62 201 PRO A O 1
ATOM 1618 N N . ILE A 1 202 ? -7.371 0.401 -3.594 1.00 94.88 202 ILE A N 1
ATOM 1619 C CA . ILE A 1 202 ? -6.005 0.806 -3.251 1.00 94.88 202 ILE A CA 1
ATOM 1620 C C . ILE A 1 202 ? -5.870 2.326 -3.263 1.00 94.88 202 ILE A C 1
ATOM 1622 O O . ILE A 1 202 ? -6.243 2.997 -4.224 1.00 94.88 202 ILE A O 1
ATOM 1626 N N . VAL A 1 203 ? -5.261 2.876 -2.217 1.00 97.81 203 VAL A N 1
ATOM 1627 C CA . VAL A 1 203 ? -4.682 4.220 -2.246 1.00 97.81 203 VAL A CA 1
ATOM 1628 C C . VAL A 1 203 ? -3.167 4.070 -2.255 1.00 97.81 203 VAL A C 1
ATOM 1630 O O . VAL A 1 203 ? -2.595 3.382 -1.413 1.00 97.81 203 VAL A O 1
ATOM 1633 N N . LEU A 1 204 ? -2.502 4.695 -3.219 1.00 96.88 204 LEU A N 1
ATOM 1634 C CA . LEU A 1 204 ? -1.066 4.574 -3.423 1.00 96.88 204 LEU A CA 1
ATOM 1635 C C . LEU A 1 204 ? -0.366 5.875 -3.047 1.00 96.88 204 LEU A C 1
ATOM 1637 O O . LEU A 1 204 ? -0.733 6.943 -3.520 1.00 96.88 204 LEU A O 1
ATOM 1641 N N . MET A 1 205 ? 0.680 5.796 -2.233 1.00 96.31 205 MET A N 1
ATOM 1642 C CA . MET A 1 205 ? 1.596 6.913 -2.000 1.00 96.31 205 MET A CA 1
ATOM 1643 C C . MET A 1 205 ? 3.018 6.441 -2.325 1.00 96.31 205 MET A C 1
ATOM 1645 O O . MET A 1 205 ? 3.723 5.961 -1.433 1.00 96.31 205 MET A O 1
ATOM 1649 N N . PRO A 1 206 ? 3.432 6.522 -3.601 1.00 94.06 206 PRO A N 1
ATOM 1650 C CA . PRO A 1 206 ? 4.686 5.940 -4.058 1.00 94.06 206 PRO A CA 1
ATOM 1651 C C . PRO A 1 206 ? 5.898 6.658 -3.471 1.00 94.06 206 PRO A C 1
ATOM 1653 O O . PRO A 1 206 ? 5.959 7.889 -3.441 1.00 94.06 206 PRO A O 1
ATOM 1656 N N . LEU A 1 207 ? 6.890 5.887 -3.028 1.00 90.12 207 LEU A N 1
ATOM 1657 C CA . LEU A 1 207 ? 8.082 6.416 -2.371 1.00 90.12 207 LEU A CA 1
ATOM 1658 C C . LEU A 1 207 ? 9.284 6.436 -3.313 1.00 90.12 207 LEU A C 1
ATOM 1660 O O . LEU A 1 207 ? 9.894 7.495 -3.470 1.00 90.12 207 LEU A O 1
ATOM 1664 N N . LEU A 1 208 ? 9.607 5.307 -3.946 1.00 83.88 208 LEU A N 1
ATOM 1665 C CA . LEU A 1 208 ? 10.797 5.142 -4.791 1.00 83.88 208 LEU A CA 1
ATOM 1666 C C . LEU A 1 208 ? 10.641 4.004 -5.814 1.00 83.88 208 LEU A C 1
ATOM 1668 O O . LEU A 1 208 ? 9.691 3.230 -5.735 1.00 83.88 208 LEU A O 1
ATOM 1672 N N . ALA A 1 209 ? 11.603 3.898 -6.736 1.00 84.50 209 ALA A N 1
ATOM 1673 C CA . ALA A 1 209 ? 11.696 2.832 -7.738 1.00 84.50 209 ALA A CA 1
ATOM 1674 C C . ALA A 1 209 ? 10.412 2.672 -8.583 1.00 84.50 209 ALA A C 1
ATOM 1676 O O . ALA A 1 209 ? 9.819 3.662 -9.021 1.00 84.50 209 ALA A O 1
ATOM 1677 N N . GLU A 1 210 ? 9.977 1.433 -8.812 1.00 84.75 210 GLU A N 1
ATOM 1678 C CA . GLU A 1 210 ? 8.850 1.060 -9.668 1.00 84.75 210 GLU A CA 1
ATOM 1679 C C . GLU A 1 210 ? 7.486 1.489 -9.103 1.00 84.75 210 GLU A C 1
ATOM 1681 O O . GLU A 1 210 ? 6.479 1.501 -9.807 1.00 84.75 210 GLU A O 1
ATOM 1686 N N . GLN A 1 211 ? 7.437 1.904 -7.836 1.00 91.06 211 GLN A N 1
ATOM 1687 C CA . GLN A 1 211 ? 6.204 2.293 -7.151 1.00 91.06 211 GLN A CA 1
ATOM 1688 C C . GLN A 1 211 ? 5.490 3.459 -7.840 1.00 91.06 211 GLN A C 1
ATOM 1690 O O . GLN A 1 211 ? 4.262 3.494 -7.887 1.00 91.06 211 GLN A O 1
ATOM 1695 N N . VAL A 1 212 ? 6.244 4.422 -8.387 1.00 89.62 212 VAL A N 1
ATOM 1696 C CA . VAL A 1 212 ? 5.669 5.577 -9.097 1.00 89.62 212 VAL A CA 1
ATOM 1697 C C . VAL A 1 212 ? 4.976 5.126 -10.379 1.00 89.62 212 VAL A C 1
ATOM 1699 O O . VAL A 1 212 ? 3.875 5.596 -10.677 1.00 89.62 212 VAL A O 1
ATOM 1702 N N . TYR A 1 213 ? 5.599 4.196 -11.107 1.00 86.00 213 TYR A N 1
ATOM 1703 C CA . TYR A 1 213 ? 5.002 3.570 -12.281 1.00 86.00 213 TYR A CA 1
ATOM 1704 C C . TYR A 1 213 ? 3.722 2.832 -11.883 1.00 86.00 213 TYR A C 1
ATOM 1706 O O . TYR A 1 213 ? 2.657 3.155 -12.402 1.00 86.00 213 TYR A O 1
ATOM 1714 N N . ASN A 1 214 ? 3.787 1.958 -10.874 1.00 89.00 214 ASN A N 1
ATOM 1715 C CA . ASN A 1 214 ? 2.634 1.206 -10.374 1.00 89.00 214 ASN A CA 1
ATOM 1716 C C . ASN A 1 214 ? 1.474 2.117 -9.937 1.00 89.00 214 ASN A C 1
ATOM 1718 O O . ASN A 1 214 ? 0.317 1.825 -10.230 1.00 89.00 214 ASN A O 1
ATOM 1722 N N . ALA A 1 215 ? 1.760 3.239 -9.272 1.00 91.12 215 ALA A N 1
ATOM 1723 C CA . ALA A 1 215 ? 0.749 4.203 -8.840 1.00 91.12 215 ALA A CA 1
ATOM 1724 C C . ALA A 1 215 ? 0.062 4.908 -10.015 1.00 91.12 215 ALA A C 1
ATOM 1726 O O . ALA A 1 215 ? -1.167 4.939 -10.072 1.00 91.12 215 ALA A O 1
ATOM 1727 N N . LYS A 1 216 ? 0.834 5.430 -10.979 1.00 87.38 216 LYS A N 1
ATOM 1728 C CA . LYS A 1 216 ? 0.275 6.014 -12.212 1.00 87.38 216 LYS A CA 1
ATOM 1729 C C . LYS A 1 216 ? -0.542 4.992 -12.988 1.00 87.38 216 LYS A C 1
ATOM 1731 O O . LYS A 1 216 ? -1.594 5.311 -13.534 1.00 87.38 216 LYS A O 1
ATOM 1736 N N . PHE A 1 217 ? -0.052 3.764 -13.009 1.00 83.88 217 PHE A N 1
ATOM 1737 C CA . PHE A 1 217 ? -0.671 2.655 -13.692 1.00 83.88 217 PHE A CA 1
ATOM 1738 C C . PHE A 1 217 ? -2.032 2.288 -13.061 1.00 83.88 217 PHE A C 1
ATOM 1740 O O . PHE A 1 217 ? -3.044 2.236 -13.759 1.00 83.88 217 PHE A O 1
ATOM 1747 N N . CYS A 1 218 ? -2.100 2.173 -11.730 1.00 88.12 218 CYS A N 1
ATOM 1748 C CA . CYS A 1 218 ? -3.359 1.973 -11.001 1.00 88.12 218 CYS A CA 1
ATOM 1749 C C . CYS A 1 218 ? -4.352 3.123 -11.207 1.00 88.12 218 CYS A C 1
ATOM 1751 O O . CYS A 1 218 ? -5.550 2.882 -11.360 1.00 88.12 218 CYS A O 1
ATOM 1753 N N . LEU A 1 219 ? -3.856 4.365 -11.238 1.00 89.31 219 LEU A N 1
ATOM 1754 C CA . LEU A 1 219 ? -4.680 5.543 -11.497 1.00 89.31 219 LEU A CA 1
ATOM 1755 C C . LEU A 1 219 ? -5.294 5.499 -12.901 1.00 89.31 219 LEU A C 1
ATOM 1757 O O . LEU A 1 219 ? -6.490 5.725 -13.049 1.00 89.31 219 LEU A O 1
ATOM 1761 N N . LYS A 1 220 ? -4.492 5.161 -13.922 1.00 84.62 220 LYS A N 1
ATOM 1762 C CA . LYS A 1 220 ? -4.941 5.052 -15.319 1.00 84.62 220 LYS A CA 1
ATOM 1763 C C . LYS A 1 220 ? -6.030 3.993 -15.495 1.00 84.62 220 LYS A C 1
ATOM 1765 O O . LYS A 1 220 ? -6.956 4.199 -16.269 1.00 84.62 220 LYS A O 1
ATOM 1770 N N . LEU A 1 221 ? -5.927 2.874 -14.780 1.00 83.12 221 LEU A N 1
ATOM 1771 C CA . LEU A 1 221 ? -6.936 1.814 -14.815 1.00 83.12 221 LEU A CA 1
ATOM 1772 C C . LEU A 1 221 ? -8.177 2.094 -13.954 1.00 83.12 221 LEU A C 1
ATOM 1774 O O . LEU A 1 221 ? -9.121 1.309 -13.990 1.00 83.12 221 LEU A O 1
ATOM 1778 N N . GLY A 1 222 ? -8.177 3.158 -13.146 1.00 87.06 222 GLY A N 1
ATOM 1779 C CA . GLY A 1 222 ? -9.266 3.435 -12.208 1.00 87.06 222 GLY A CA 1
ATOM 1780 C C . GLY A 1 222 ? -9.369 2.432 -11.051 1.00 87.06 222 GLY A C 1
ATOM 1781 O O . GLY A 1 222 ? -10.408 2.356 -10.404 1.00 87.06 222 GLY A O 1
ATOM 1782 N N . ILE A 1 223 ? -8.306 1.666 -10.776 1.00 86.19 223 ILE A N 1
ATOM 1783 C CA . ILE A 1 223 ? -8.260 0.651 -9.702 1.00 86.19 223 ILE A CA 1
ATOM 1784 C C . ILE A 1 223 ? -7.652 1.189 -8.398 1.00 86.19 223 ILE A C 1
ATOM 1786 O O . ILE A 1 223 ? -7.583 0.476 -7.397 1.00 86.19 223 ILE A O 1
ATOM 1790 N N . GLY A 1 224 ? -7.203 2.446 -8.391 1.00 91.69 224 GLY A N 1
ATOM 1791 C CA . GLY A 1 224 ? -6.719 3.099 -7.184 1.00 91.69 224 GLY A CA 1
ATOM 1792 C C . GLY A 1 224 ? -6.572 4.612 -7.305 1.00 91.69 224 GLY A C 1
ATOM 1793 O O . GLY A 1 224 ? -6.533 5.172 -8.400 1.00 91.69 224 GLY A O 1
ATOM 1794 N N . LEU A 1 225 ? -6.474 5.271 -6.152 1.00 95.94 225 LEU A N 1
ATOM 1795 C CA . LEU A 1 225 ? -6.181 6.703 -6.036 1.00 95.94 225 LEU A CA 1
ATOM 1796 C C . LEU A 1 225 ? -4.718 6.914 -5.653 1.00 95.94 225 LEU A C 1
ATOM 1798 O O . LEU A 1 225 ? -4.108 6.047 -5.034 1.00 95.94 225 LEU A O 1
ATOM 1802 N N . VAL A 1 226 ? -4.154 8.079 -5.973 1.00 95.38 226 VAL A N 1
ATOM 1803 C CA . VAL A 1 226 ? -2.749 8.394 -5.674 1.00 95.38 226 VAL A CA 1
ATOM 1804 C C . VAL A 1 226 ? -2.656 9.611 -4.763 1.00 95.38 226 VAL A C 1
ATOM 1806 O O . VAL A 1 226 ? -3.255 10.650 -5.030 1.00 95.38 226 VAL A O 1
ATOM 1809 N N . LEU A 1 227 ? -1.875 9.487 -3.693 1.00 95.50 227 LEU A N 1
ATOM 1810 C CA . LEU A 1 227 ? -1.489 10.583 -2.814 1.00 95.50 227 LEU A CA 1
ATOM 1811 C C . LEU A 1 227 ? -0.139 11.155 -3.249 1.00 95.50 227 LEU A C 1
ATOM 1813 O O . LEU A 1 227 ? 0.847 10.429 -3.405 1.00 95.50 227 LEU A O 1
ATOM 1817 N N . ASN A 1 228 ? -0.080 12.479 -3.378 1.00 90.81 228 ASN A N 1
ATOM 1818 C CA . ASN A 1 228 ? 1.164 13.192 -3.623 1.00 90.81 228 ASN A CA 1
ATOM 1819 C C . ASN A 1 228 ? 1.956 13.341 -2.314 1.00 90.81 228 ASN A C 1
ATOM 1821 O O . ASN A 1 228 ? 1.575 14.105 -1.426 1.00 90.81 228 ASN A O 1
ATOM 1825 N N . LYS A 1 229 ? 3.093 12.643 -2.203 1.00 88.00 229 LYS A N 1
ATOM 1826 C CA . LYS A 1 229 ? 3.951 12.697 -1.006 1.00 88.00 229 LYS A CA 1
ATOM 1827 C C . LYS A 1 229 ? 4.536 14.089 -0.719 1.00 88.00 229 LYS A C 1
ATOM 1829 O O . LYS A 1 229 ? 4.907 14.351 0.421 1.00 88.00 229 LYS A O 1
ATOM 1834 N N . TYR A 1 230 ? 4.634 14.966 -1.722 1.00 86.62 230 TYR A N 1
ATOM 1835 C CA . TYR A 1 230 ? 5.220 16.305 -1.574 1.00 86.62 230 TYR A CA 1
ATOM 1836 C C . TYR A 1 230 ? 4.237 17.332 -0.999 1.00 86.62 230 TYR A C 1
ATOM 1838 O O . TYR A 1 230 ? 4.649 18.294 -0.355 1.00 86.62 230 TYR A O 1
ATOM 1846 N N . GLU A 1 231 ? 2.939 17.105 -1.182 1.00 87.25 231 GLU A N 1
ATOM 1847 C CA . GLU A 1 231 ? 1.870 18.023 -0.761 1.00 87.25 231 GLU A CA 1
ATOM 1848 C C . GLU A 1 231 ? 1.103 17.510 0.462 1.00 87.25 231 GLU A C 1
ATOM 1850 O O . GLU A 1 231 ? 0.174 18.162 0.938 1.00 87.25 231 GLU A O 1
ATOM 1855 N N . LEU A 1 232 ? 1.539 16.366 0.993 1.00 90.12 232 LEU A N 1
ATOM 1856 C CA . LEU A 1 232 ? 0.821 15.565 1.966 1.00 90.12 232 LEU A CA 1
ATOM 1857 C C . LEU A 1 232 ? 0.442 16.355 3.225 1.00 90.12 232 LEU A C 1
ATOM 1859 O O . LEU A 1 232 ? 1.293 16.913 3.926 1.00 90.12 232 LEU A O 1
ATOM 1863 N N . ASN A 1 233 ? -0.848 16.322 3.545 1.00 94.88 233 ASN A N 1
ATOM 1864 C CA . ASN A 1 233 ? -1.395 16.804 4.804 1.00 94.88 233 ASN A CA 1
ATOM 1865 C C . ASN A 1 233 ? -2.555 15.917 5.283 1.00 94.88 233 ASN A C 1
ATOM 1867 O O . ASN A 1 233 ? -3.040 15.040 4.563 1.00 94.88 233 ASN A O 1
ATOM 1871 N N . SER A 1 234 ? -3.002 16.146 6.520 1.00 96.06 234 SER A N 1
ATOM 1872 C CA . SER A 1 234 ? -4.017 15.298 7.152 1.00 96.06 234 SER A CA 1
ATOM 1873 C C . SER A 1 234 ? -5.377 15.317 6.444 1.00 96.06 234 SER A C 1
ATOM 1875 O O . SER A 1 234 ? -6.056 14.292 6.393 1.00 96.06 234 SER A O 1
ATOM 1877 N N . GLU A 1 235 ? -5.766 16.465 5.883 1.00 95.69 235 GLU A N 1
ATOM 1878 C CA . GLU A 1 235 ? -7.020 16.656 5.149 1.00 95.69 235 GLU A CA 1
ATOM 1879 C C . GLU A 1 235 ? -7.026 15.820 3.869 1.00 95.69 235 GLU A C 1
ATOM 1881 O O . GLU A 1 235 ? -7.973 15.083 3.601 1.00 95.69 235 GLU A O 1
ATOM 1886 N N . GLN A 1 236 ? -5.933 15.883 3.106 1.00 95.19 236 GLN A N 1
ATOM 1887 C CA . GLN A 1 236 ? -5.779 15.149 1.854 1.00 95.19 2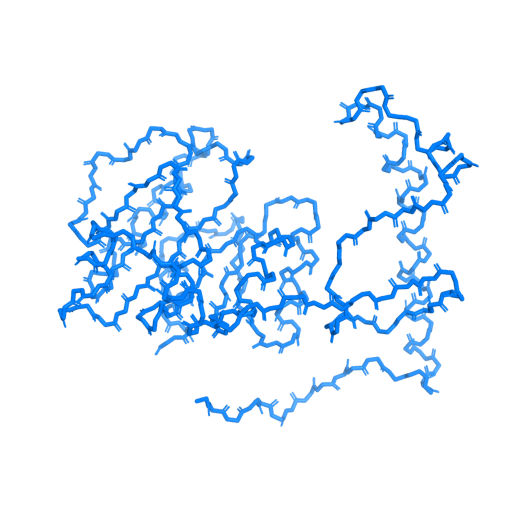36 GLN A CA 1
ATOM 1888 C C . GLN A 1 236 ? -5.789 13.637 2.069 1.00 95.19 236 GLN A C 1
ATOM 1890 O O . GLN A 1 236 ? -6.471 12.933 1.326 1.00 95.19 236 GLN A O 1
ATOM 1895 N N . ILE A 1 237 ? -5.075 13.132 3.083 1.00 97.12 237 ILE A N 1
ATOM 1896 C CA . ILE A 1 237 ? -5.059 11.696 3.397 1.00 97.12 237 ILE A CA 1
ATOM 1897 C C . ILE A 1 237 ? -6.476 11.228 3.746 1.00 97.12 237 ILE A C 1
ATOM 1899 O O . ILE A 1 237 ? -6.980 10.283 3.140 1.00 97.12 237 ILE A O 1
ATOM 1903 N N . ALA A 1 238 ? -7.137 11.908 4.688 1.00 96.25 238 ALA A N 1
ATOM 1904 C CA . ALA A 1 238 ? -8.468 11.518 5.147 1.00 96.25 238 ALA A CA 1
ATOM 1905 C C . ALA A 1 238 ? -9.513 11.612 4.025 1.00 96.25 238 ALA A C 1
ATOM 1907 O O . ALA A 1 238 ? -10.309 10.692 3.850 1.00 96.25 238 ALA A O 1
ATOM 1908 N N . THR A 1 239 ? -9.484 12.688 3.235 1.00 95.62 239 THR A N 1
ATOM 1909 C CA . THR A 1 239 ? -10.409 12.892 2.111 1.00 95.62 239 THR A CA 1
ATOM 1910 C C . THR A 1 239 ? -10.185 11.862 1.012 1.00 95.62 239 THR A C 1
ATOM 1912 O O . THR A 1 239 ? -11.148 11.335 0.470 1.00 95.62 239 THR A O 1
ATOM 1915 N N . THR A 1 240 ? -8.931 11.534 0.690 1.00 96.25 240 THR A N 1
ATOM 1916 C CA . THR A 1 240 ? -8.627 10.528 -0.338 1.00 96.25 240 THR A CA 1
ATOM 1917 C C . THR A 1 240 ? -9.085 9.143 0.095 1.00 96.25 240 THR A C 1
ATOM 1919 O O . THR A 1 240 ? -9.695 8.444 -0.704 1.00 96.25 240 THR A O 1
ATOM 1922 N N . LEU A 1 241 ? -8.873 8.765 1.360 1.00 95.94 241 LEU A N 1
ATOM 1923 C CA . LEU A 1 241 ? -9.398 7.506 1.895 1.00 95.94 241 LEU A CA 1
ATOM 1924 C C . LEU A 1 241 ? -10.931 7.469 1.825 1.00 95.94 241 LEU A C 1
ATOM 1926 O O . LEU A 1 241 ? -11.486 6.503 1.320 1.00 95.94 241 LEU A O 1
ATOM 1930 N N . ARG A 1 242 ? -11.609 8.551 2.230 1.00 94.69 242 ARG A N 1
ATOM 1931 C CA . ARG A 1 242 ? -13.077 8.682 2.161 1.00 94.69 242 ARG A CA 1
ATOM 1932 C C . ARG A 1 242 ? -13.651 8.725 0.740 1.00 94.69 242 ARG A C 1
ATOM 1934 O O . ARG A 1 242 ? -14.855 8.626 0.594 1.00 94.69 242 ARG A O 1
ATOM 1941 N N . LYS A 1 243 ? -12.845 8.917 -0.308 1.00 93.69 243 LYS A N 1
ATOM 1942 C CA . LYS A 1 243 ? -13.328 8.838 -1.701 1.00 93.69 243 LYS A CA 1
ATOM 1943 C C . LYS A 1 243 ? -13.491 7.400 -2.190 1.00 93.69 243 LYS A C 1
ATOM 1945 O O . LYS A 1 243 ? -14.081 7.189 -3.243 1.00 93.69 243 LYS A O 1
ATOM 1950 N N . VAL A 1 244 ? -12.913 6.437 -1.476 1.00 89.19 244 VAL A N 1
ATOM 1951 C CA . VAL A 1 244 ? -12.884 5.030 -1.881 1.00 89.19 244 VAL A CA 1
ATOM 1952 C C . VAL A 1 244 ? -14.135 4.267 -1.425 1.00 89.19 244 VAL A C 1
ATOM 1954 O O . VAL A 1 244 ? -14.508 3.288 -2.068 1.00 89.19 244 VAL A O 1
ATOM 1957 N N . PHE A 1 245 ? -14.782 4.708 -0.344 1.00 83.44 245 PHE A N 1
ATOM 1958 C CA . PHE A 1 245 ? -15.934 4.069 0.302 1.00 83.44 245 PHE A CA 1
ATOM 1959 C C . PHE A 1 245 ? -16.989 5.109 0.687 1.00 83.44 245 PHE A C 1
ATOM 1961 O O . PHE A 1 245 ? -18.177 4.729 0.762 1.00 83.44 245 PHE A O 1
#

Radius of gyration: 20.28 Å; chains: 1; bounding box: 50×38×58 Å

Organism: NCBI:txid310955

Foldseek 3Di:
DDDDDPDDDPAQDPVDPVSVVVVVVVVVVVVCCCVPPVQVCCCVVPPPDNVVCCVVPDPDDDDDDDDPQDRDDDDDPRDDDPDADQDALVNVLVVDPDPVNCVLQVPPQAQFEEEEDADLPDACVPDDPQQVVQVQLQVQVRQSHQYEHQHRYDDDPDHDPSYHYDVDDPLLNRLSDPRHAEYEYLQPRVSVSSNVSSVHAYEHEHDDDCSVVRQVSCVSSVRYHYDDPVVGGSCRSNVRVVVRD

Sequence (245 aa):
MGPIPSESTDFYKPSKFFDRLIAFSENYIEVFLMDWWVMPMAPYFLPGVNMERHYTNAYFTFGEHIDRLGNPMTEGSDLILVGSNCKSASSVVNAKLSKEWKVFVEDPKSKGTIYIAFGSALLWDYMSNKVKDSFIAAINKLDEYRIIFSWNGQFPKTVKSNIKFTKWAPQMAILSHPKTIVFLTHGGLKSLKESLCAEVPIVLMPLLAEQVYNAKFCLKLGIGLVLNKYELNSEQIATTLRKVF

InterPro domains:
  IPR002213 UDP-glucuronosyl/UDP-glucosyltransferase [PF00201] (94-244)
  IPR002213 UDP-glucuronosyl/UDP-glucosyltransferase [cd03784] (94-244)
  IPR035595 UDP-glycosyltransferase family, conserved site [PS00375] (168-211)
  IPR050271 UDP-glycosyltransferase [PTHR48043] (79-244)

pLDDT: mean 84.2, std 13.7, range [29.05, 98.19]